Protein AF-A0A8S4S6H3-F1 (afdb_monomer_lite)

InterPro domains:
  IPR015421 Pyridoxal phosphate-dependent transferase, major domain [G3DSA:3.40.640.10] (53-205)
  IPR015424 Pyridoxal phosphate-dependent transferase [SSF53383] (59-199)
  IPR050859 Class-I pyridoxal-phosphate-dependent aminotransferase-like [PTHR42790] (57-200)

Sequence (238 aa):
MAKPLPRFNAKLFKKLIDARPLYAVLKCSYSTNFDKIFKFYSDEECKVNQKYRVLDEKDYARFFSKRALRREAAFTRQITALAYKVGKRMISLAEGMPNEAIFPFTRLELTSRTGEKMVFDEKELATALQYIPSQGLPSLLTELRSFQQELHRPPPLDRDVLVTNGSQHGIYQCIELLLNTGDPIITTEYSYSGFYSVVNVKYPRQYERIFKVVGRYFLNESYGRTPAYSLTSSAALA

Secondary structure (DSSP, 8-state):
-PPPPPP--HHHHHHHS-HHHHHHHHH------HHHHS--S-SS---GGGTSPPP-HHHHHTTS-TTGGG----HHHHHHHHHHHH-TTS---S--PPPGGG-S-S-EEEE-TTS-EEEE-HHHHHHHHS---TT--HHHHHHHHHHHHHHH---S--------SSHHHHHHHHHHHH--TT--EEEESS--HHHHHHHHHH-TTTGGGEEEE-SS----------------------

Radius of gyration: 27.88 Å; chains: 1; bounding box: 52×70×87 Å

Structure (mmCIF, N/CA/C/O backbone):
data_AF-A0A8S4S6H3-F1
#
_entry.id   AF-A0A8S4S6H3-F1
#
loop_
_atom_site.group_PDB
_atom_site.id
_atom_site.type_symbol
_atom_site.label_atom_id
_atom_site.label_alt_id
_atom_site.label_comp_id
_atom_site.label_asym_id
_atom_site.label_entity_id
_atom_site.label_seq_id
_atom_site.pdbx_PDB_ins_code
_atom_site.Cartn_x
_atom_site.Cartn_y
_atom_site.Cartn_z
_atom_site.occupancy
_atom_site.B_iso_or_equiv
_atom_site.auth_seq_id
_atom_site.auth_comp_id
_atom_site.auth_asym_id
_atom_site.auth_atom_id
_atom_site.pdbx_PDB_model_num
ATOM 1 N N . MET A 1 1 ? -12.031 46.445 59.408 1.00 43.72 1 MET A N 1
ATOM 2 C CA . MET A 1 1 ? -12.931 45.517 58.684 1.00 43.72 1 MET A CA 1
ATOM 3 C C . MET A 1 1 ? -12.120 44.320 58.204 1.00 43.72 1 MET A C 1
ATOM 5 O O . MET A 1 1 ? -11.293 44.482 57.317 1.00 43.72 1 MET A O 1
ATOM 9 N N . ALA A 1 2 ? -12.282 43.151 58.830 1.00 46.84 2 ALA A N 1
ATOM 10 C CA . ALA A 1 2 ? -11.570 41.932 58.440 1.00 46.84 2 ALA A CA 1
ATOM 11 C C . ALA A 1 2 ? -12.283 41.262 57.253 1.00 46.84 2 ALA A C 1
ATOM 13 O O . ALA A 1 2 ? -13.494 41.047 57.303 1.00 46.84 2 ALA A O 1
ATOM 14 N N . LYS A 1 3 ? -11.547 40.960 56.175 1.00 51.59 3 LYS A N 1
ATOM 15 C CA . LYS A 1 3 ? -12.074 40.204 55.026 1.00 51.59 3 LYS A CA 1
ATOM 16 C C . LYS A 1 3 ? -12.416 38.773 55.478 1.00 51.59 3 LYS A C 1
ATOM 18 O O . LYS A 1 3 ? -11.588 38.165 56.158 1.00 51.59 3 LYS A O 1
ATOM 23 N N . PRO A 1 4 ? -13.586 38.219 55.116 1.00 59.12 4 PRO A N 1
ATOM 24 C CA . PRO A 1 4 ? -13.934 36.851 55.481 1.00 59.12 4 PRO A CA 1
ATOM 25 C C . PRO A 1 4 ? -12.974 35.862 54.807 1.00 59.12 4 PRO A C 1
ATOM 27 O O . PRO A 1 4 ? -12.653 35.999 53.625 1.00 59.12 4 PRO A O 1
ATOM 30 N N . LEU A 1 5 ? -12.508 34.875 55.576 1.00 61.62 5 LEU A N 1
ATOM 31 C CA . LEU A 1 5 ? -11.634 33.804 55.095 1.00 61.62 5 LEU A CA 1
ATOM 32 C C . LEU A 1 5 ? -12.307 33.031 53.943 1.00 61.62 5 LEU A C 1
ATOM 34 O O . LEU A 1 5 ? -13.515 32.773 54.000 1.00 61.62 5 LEU A O 1
ATOM 38 N N . PRO A 1 6 ? -11.555 32.644 52.895 1.00 66.25 6 PRO A N 1
ATOM 39 C CA . PRO A 1 6 ? -12.116 31.936 51.753 1.00 66.25 6 PRO A CA 1
ATOM 40 C C . PRO A 1 6 ? -12.685 30.579 52.188 1.00 66.25 6 PRO A C 1
ATOM 42 O O . PRO A 1 6 ? -12.039 29.818 52.910 1.00 66.25 6 PRO A O 1
ATOM 45 N N . ARG A 1 7 ? -13.910 30.270 51.740 1.00 70.81 7 ARG A N 1
ATOM 46 C CA . ARG A 1 7 ? -14.576 28.985 52.004 1.00 70.81 7 ARG A CA 1
ATOM 47 C C . ARG A 1 7 ? -13.690 27.830 51.532 1.00 70.81 7 ARG A C 1
ATOM 49 O O . ARG A 1 7 ? -13.324 27.760 50.360 1.00 70.81 7 ARG A O 1
ATOM 56 N N . PHE A 1 8 ? -13.389 26.909 52.443 1.00 73.81 8 PHE A N 1
ATOM 57 C CA . PHE A 1 8 ? -12.598 25.716 52.161 1.00 73.81 8 PHE A CA 1
ATOM 58 C C . PHE A 1 8 ? -13.274 24.855 51.082 1.00 73.81 8 PHE A C 1
ATOM 60 O O . PHE A 1 8 ? -14.364 24.316 51.281 1.00 73.81 8 PHE A O 1
ATOM 67 N N . ASN A 1 9 ? -12.637 24.731 49.915 1.00 79.56 9 ASN A N 1
ATOM 68 C CA . ASN A 1 9 ? -13.159 23.942 48.803 1.00 79.56 9 ASN A CA 1
ATOM 69 C C . ASN A 1 9 ? -12.703 22.481 48.935 1.00 79.56 9 ASN A C 1
ATOM 71 O O . ASN A 1 9 ? -11.668 22.080 48.399 1.00 79.56 9 ASN A O 1
ATOM 75 N N . ALA A 1 10 ? -13.509 21.674 49.626 1.00 78.44 10 ALA A N 1
ATOM 76 C CA . ALA A 1 10 ? -13.221 20.261 49.877 1.00 78.44 10 ALA A CA 1
ATOM 77 C C . ALA A 1 10 ? -13.012 19.432 48.591 1.00 78.44 10 ALA A C 1
ATOM 79 O O . ALA A 1 10 ? -12.232 18.481 48.595 1.00 78.44 10 ALA A O 1
ATOM 80 N N . LYS A 1 11 ? -13.648 19.802 47.465 1.00 78.50 11 LYS A N 1
ATOM 81 C CA . LYS A 1 11 ? -13.422 19.139 46.165 1.00 78.50 11 LYS A CA 1
ATOM 82 C C . LYS A 1 11 ? -12.025 19.429 45.616 1.00 78.50 11 LYS A C 1
ATOM 84 O O . LYS A 1 11 ? -11.393 18.523 45.076 1.00 78.50 11 LYS A O 1
ATOM 89 N N . LEU A 1 12 ? -11.549 20.667 45.754 1.00 75.00 12 LEU A N 1
ATOM 90 C CA . LEU A 1 12 ? -10.205 21.053 45.326 1.00 75.00 12 LEU A CA 1
ATOM 91 C C . LEU A 1 12 ? -9.147 20.374 46.200 1.00 75.00 12 LEU A C 1
ATOM 93 O O . LEU A 1 12 ? -8.212 19.789 45.670 1.00 75.00 12 LEU A O 1
ATOM 97 N N . PHE A 1 13 ? -9.348 20.367 47.519 1.00 79.31 13 PHE A N 1
ATOM 98 C CA . PHE A 1 13 ? -8.449 19.706 48.468 1.00 79.31 13 PHE A CA 1
ATOM 99 C C . PHE A 1 13 ? -8.349 18.194 48.217 1.00 79.31 13 PHE A C 1
ATOM 101 O O . PHE A 1 13 ? -7.253 17.646 48.157 1.00 79.31 13 PHE A O 1
ATOM 108 N N . LYS A 1 14 ? -9.482 17.526 47.947 1.00 79.56 14 LYS A N 1
ATOM 109 C CA . LYS A 1 14 ? -9.515 16.100 47.585 1.00 79.56 14 LYS A CA 1
ATOM 110 C C . LYS A 1 14 ? -8.806 15.801 46.258 1.00 79.56 14 LYS A C 1
ATOM 112 O O . LYS A 1 14 ? -8.221 14.734 46.126 1.00 79.56 14 LYS A O 1
ATOM 117 N N . LYS A 1 15 ? -8.841 16.724 45.287 1.00 74.50 15 LYS A N 1
ATOM 118 C CA . LYS A 1 15 ? -8.057 16.613 44.043 1.00 74.50 15 LYS A CA 1
ATOM 119 C C . LYS A 1 15 ? -6.566 16.877 44.262 1.00 74.50 15 LYS A C 1
ATOM 121 O O . LYS A 1 15 ? -5.757 16.253 43.593 1.00 74.50 15 LYS A O 1
ATOM 126 N N . LEU A 1 16 ? -6.210 17.781 45.173 1.00 73.19 16 LEU A N 1
ATOM 127 C CA . LEU A 1 16 ? -4.816 18.108 45.490 1.00 73.19 16 LEU A CA 1
ATOM 128 C C . LEU A 1 16 ? -4.106 16.973 46.241 1.00 73.19 16 LEU A C 1
ATOM 130 O O . LEU A 1 16 ? -2.928 16.735 46.011 1.00 73.19 16 LEU A O 1
ATOM 134 N N . ILE A 1 17 ? -4.834 16.272 47.115 1.00 78.81 17 ILE A N 1
ATOM 135 C CA . ILE A 1 17 ? -4.335 15.113 47.878 1.00 78.81 17 ILE A CA 1
ATOM 136 C C . ILE A 1 17 ? -4.477 13.809 47.086 1.00 78.81 17 ILE A C 1
ATOM 138 O O . ILE A 1 17 ? -4.061 12.747 47.544 1.00 78.81 17 ILE A O 1
ATOM 142 N N . ASP A 1 18 ? -5.047 13.857 45.880 1.00 78.31 18 ASP A N 1
ATOM 143 C CA . ASP A 1 18 ? -5.070 12.689 45.016 1.00 78.31 18 ASP A CA 1
ATOM 144 C C . ASP A 1 18 ? -3.624 12.276 44.722 1.00 78.31 18 ASP A C 1
ATOM 146 O O . ASP A 1 18 ? -2.898 12.961 44.009 1.00 78.31 18 ASP A O 1
ATOM 150 N N . ALA A 1 19 ? -3.187 11.173 45.324 1.00 75.25 19 ALA A N 1
ATOM 151 C CA . ALA A 1 19 ? -1.821 10.687 45.209 1.00 75.25 19 ALA A CA 1
ATOM 152 C C . ALA A 1 19 ? -1.574 9.987 43.867 1.00 75.25 19 ALA A C 1
ATOM 154 O O . ALA A 1 19 ? -0.430 9.692 43.541 1.00 75.25 19 ALA A O 1
ATOM 155 N N . ARG A 1 20 ? -2.616 9.720 43.065 1.00 75.00 20 ARG A N 1
ATOM 156 C CA . ARG A 1 20 ? -2.499 9.005 41.783 1.00 75.00 20 ARG A CA 1
ATOM 157 C C . ARG A 1 20 ? -1.644 9.740 40.740 1.00 75.00 20 ARG A C 1
ATOM 159 O O . ARG A 1 20 ? -0.796 9.080 40.144 1.00 75.00 20 ARG A O 1
ATOM 166 N N . PRO A 1 21 ? -1.786 11.064 40.516 1.00 68.69 21 PRO A N 1
ATOM 167 C CA . PRO A 1 21 ? -0.920 11.817 39.612 1.00 68.69 21 PRO A CA 1
ATOM 168 C C . PRO A 1 21 ? 0.511 11.897 40.146 1.00 68.69 21 PRO A C 1
ATOM 170 O O . PRO A 1 21 ? 1.453 11.719 39.386 1.00 68.69 21 PRO A O 1
ATOM 173 N N . LEU A 1 22 ? 0.674 12.103 41.456 1.00 66.50 22 LEU A N 1
ATOM 174 C CA . LEU A 1 22 ? 1.979 12.151 42.120 1.00 66.50 22 LEU A CA 1
ATOM 175 C C . LEU A 1 22 ? 2.707 10.809 42.000 1.00 66.50 22 LEU A C 1
ATOM 177 O O . LEU A 1 22 ? 3.865 10.775 41.610 1.00 66.50 22 LEU A O 1
ATOM 181 N N . TYR A 1 23 ? 2.006 9.699 42.229 1.00 71.88 23 TYR A N 1
ATOM 182 C CA . TYR A 1 23 ? 2.508 8.344 42.020 1.00 71.88 23 TYR A CA 1
ATOM 183 C C . TYR A 1 23 ? 2.839 8.075 40.547 1.00 71.88 23 TYR A C 1
ATOM 185 O O . TYR A 1 23 ? 3.877 7.490 40.259 1.00 71.88 23 TYR A O 1
ATOM 193 N N . ALA A 1 24 ? 2.004 8.527 39.604 1.00 65.19 24 ALA A N 1
ATOM 194 C CA . ALA A 1 24 ? 2.277 8.386 38.175 1.00 65.19 24 ALA A CA 1
ATOM 195 C C . ALA A 1 24 ? 3.536 9.162 37.751 1.00 65.19 24 ALA A C 1
ATOM 197 O O . ALA A 1 24 ? 4.361 8.622 37.025 1.00 65.19 24 ALA A O 1
ATOM 198 N N . VAL A 1 25 ? 3.721 10.388 38.250 1.00 65.50 25 VAL A N 1
ATOM 199 C CA . VAL A 1 25 ? 4.906 11.212 37.968 1.00 65.50 25 VAL A CA 1
ATOM 200 C C . VAL A 1 25 ? 6.153 10.650 38.653 1.00 65.50 25 VAL A C 1
ATOM 202 O O . VAL A 1 25 ? 7.189 10.549 38.008 1.00 65.50 25 VAL A O 1
ATOM 205 N N . LEU A 1 26 ? 6.059 10.226 39.918 1.00 68.56 26 LEU A N 1
ATOM 206 C CA . LEU A 1 26 ? 7.177 9.638 40.669 1.00 68.56 26 LEU A CA 1
ATOM 207 C C . LEU A 1 26 ? 7.620 8.281 40.104 1.00 68.56 26 LEU A C 1
ATOM 209 O O . LEU A 1 26 ? 8.789 7.923 40.216 1.00 68.56 26 LEU A O 1
ATOM 213 N N . LYS A 1 27 ? 6.702 7.524 39.492 1.00 70.00 27 LYS A N 1
ATOM 214 C CA . LYS A 1 27 ? 7.007 6.253 38.822 1.00 70.00 27 LYS A CA 1
ATOM 215 C C . LYS A 1 27 ? 7.525 6.444 37.391 1.00 70.00 27 LYS A C 1
ATOM 217 O O . LYS A 1 27 ? 8.129 5.526 36.841 1.00 70.00 27 LYS A O 1
ATOM 222 N N . CYS A 1 28 ? 7.315 7.615 36.791 1.00 57.94 28 CYS A N 1
ATOM 223 C CA . CYS A 1 28 ? 7.934 7.980 35.523 1.00 57.94 28 CYS A CA 1
ATOM 224 C C . CYS A 1 28 ? 9.390 8.391 35.767 1.00 57.94 28 CYS A C 1
ATOM 226 O O . CYS A 1 28 ? 9.702 9.553 36.015 1.00 57.94 28 CYS A O 1
ATOM 228 N N . SER A 1 29 ? 10.303 7.428 35.683 1.00 59.03 29 SER A N 1
ATOM 229 C CA . SER A 1 29 ? 11.736 7.709 35.619 1.00 59.03 29 SER A CA 1
ATOM 230 C C . SER A 1 29 ? 12.062 8.314 34.251 1.00 59.03 29 SER A C 1
ATOM 232 O O . SER A 1 29 ? 12.282 7.592 33.281 1.00 59.03 29 SER A O 1
ATOM 234 N N . TYR A 1 30 ? 12.050 9.643 34.144 1.00 60.34 30 TYR A N 1
ATOM 235 C CA . TYR A 1 30 ? 12.515 10.318 32.933 1.00 60.34 30 TYR A CA 1
ATOM 236 C C . TYR A 1 30 ? 14.016 10.078 32.759 1.00 60.34 30 TYR A C 1
ATOM 238 O O . TYR A 1 30 ? 14.792 10.210 33.707 1.00 60.34 30 TYR A O 1
ATOM 246 N N . SER A 1 31 ? 14.433 9.711 31.547 1.00 61.41 31 SER A N 1
ATOM 247 C CA . SER A 1 31 ? 15.855 9.574 31.253 1.00 61.41 31 SER A CA 1
ATOM 248 C C . SER A 1 31 ? 16.508 10.955 31.234 1.00 61.41 31 SER A C 1
ATOM 250 O O . SER A 1 31 ? 16.044 11.848 30.535 1.00 61.41 31 SER A O 1
ATOM 252 N N . THR A 1 32 ? 17.592 11.133 31.988 1.00 70.56 32 THR A N 1
ATOM 253 C CA . THR A 1 32 ? 18.399 12.367 31.989 1.00 70.56 32 THR A CA 1
ATOM 254 C C . THR A 1 32 ? 19.353 12.454 30.796 1.00 70.56 32 THR A C 1
ATOM 256 O O . THR A 1 32 ? 19.978 13.488 30.580 1.00 70.56 32 THR A O 1
ATOM 259 N N . ASN A 1 33 ? 19.481 11.375 30.020 1.00 73.38 33 ASN A N 1
ATOM 260 C CA . ASN A 1 33 ? 20.332 11.327 28.841 1.00 73.38 33 ASN A CA 1
ATOM 261 C C . ASN A 1 33 ? 19.587 11.935 27.641 1.00 73.38 33 ASN A C 1
ATOM 263 O O . ASN A 1 33 ? 18.567 11.398 27.212 1.00 73.38 33 ASN A O 1
ATOM 267 N N . PHE A 1 34 ? 20.120 13.034 27.103 1.00 70.25 34 PHE A N 1
ATOM 268 C CA . PHE A 1 34 ? 19.556 13.776 25.973 1.00 70.25 34 PHE A CA 1
ATOM 269 C C . PHE A 1 34 ? 19.259 12.884 24.759 1.00 70.25 34 PHE A C 1
ATOM 271 O O . PHE A 1 34 ? 18.174 12.972 24.184 1.00 70.25 34 PHE A O 1
ATOM 278 N N . ASP A 1 35 ? 20.152 11.946 24.442 1.00 70.31 35 ASP A N 1
ATOM 279 C CA . ASP A 1 35 ? 19.980 11.034 23.308 1.00 70.31 35 ASP A CA 1
ATOM 280 C C . ASP A 1 35 ? 18.794 10.088 23.512 1.00 70.31 35 ASP A C 1
ATOM 282 O O . ASP A 1 35 ? 18.140 9.684 22.554 1.00 70.31 35 ASP A O 1
ATOM 286 N N . LYS A 1 36 ? 18.473 9.757 24.770 1.00 66.19 36 LYS A N 1
ATOM 287 C CA . LYS A 1 36 ? 17.313 8.928 25.123 1.00 66.19 36 LYS A CA 1
ATOM 288 C C . LYS A 1 36 ? 16.001 9.715 25.124 1.00 66.19 36 LYS A C 1
ATOM 290 O O . LYS A 1 36 ? 14.952 9.097 24.981 1.00 66.19 36 LYS A O 1
ATOM 295 N N . ILE A 1 37 ? 16.036 11.044 25.255 1.00 65.69 37 ILE A N 1
ATOM 296 C CA . ILE A 1 37 ? 14.832 11.896 25.235 1.00 65.69 37 ILE A CA 1
ATOM 297 C C . ILE A 1 37 ? 14.218 11.942 23.830 1.00 65.69 37 ILE A C 1
ATOM 299 O O . ILE A 1 37 ? 13.000 11.866 23.692 1.00 65.69 37 ILE A O 1
ATOM 303 N N . PHE A 1 38 ? 15.050 12.011 22.788 1.00 65.06 38 PHE A N 1
ATOM 304 C CA . PHE A 1 38 ? 14.598 11.987 21.387 1.00 65.06 38 PHE A CA 1
ATOM 305 C C . PHE A 1 38 ? 14.478 10.575 20.812 1.00 65.06 38 PHE A C 1
ATOM 307 O O . PHE A 1 38 ? 14.146 10.389 19.640 1.00 65.06 38 PHE A O 1
ATOM 314 N N . LYS A 1 39 ? 14.733 9.561 21.638 1.00 64.69 39 LYS A N 1
ATOM 315 C CA . LYS A 1 39 ? 14.634 8.168 21.245 1.00 64.69 39 LYS A CA 1
ATOM 316 C C . LYS A 1 39 ? 13.191 7.692 21.391 1.00 64.69 39 LYS A C 1
ATOM 318 O O . LYS A 1 39 ? 12.755 7.291 22.465 1.00 64.69 39 LYS A O 1
ATOM 323 N N . PHE A 1 40 ? 12.451 7.701 20.287 1.00 65.62 40 PHE A N 1
ATOM 324 C CA . PHE A 1 40 ? 11.057 7.236 20.242 1.00 65.62 40 PHE A CA 1
ATOM 325 C C . PHE A 1 40 ? 10.905 5.702 20.215 1.00 65.62 40 PHE A C 1
ATOM 327 O O . PHE A 1 40 ? 9.793 5.195 20.090 1.00 65.62 40 PHE A O 1
ATOM 334 N N . TYR A 1 41 ? 12.007 4.957 20.328 1.00 66.25 41 TYR A N 1
ATOM 335 C CA . TYR A 1 41 ? 12.045 3.497 20.266 1.00 66.25 41 TYR A CA 1
ATOM 336 C C . TYR A 1 41 ? 12.877 2.915 21.414 1.00 66.25 41 TYR A C 1
ATOM 338 O O . TYR A 1 41 ? 13.901 3.468 21.815 1.00 66.25 41 TYR A O 1
ATOM 346 N N . SER A 1 42 ? 12.445 1.770 21.939 1.00 67.12 42 SER A N 1
ATOM 347 C CA . SER A 1 42 ? 13.207 1.035 22.952 1.00 67.12 42 SER A CA 1
ATOM 348 C C . SER A 1 42 ? 14.332 0.230 22.294 1.00 67.12 42 SER A C 1
ATOM 350 O O . SER A 1 42 ? 14.126 -0.340 21.225 1.00 67.12 42 SER A O 1
ATOM 352 N N . ASP A 1 43 ? 15.510 0.171 22.925 1.00 70.06 43 ASP A N 1
ATOM 353 C CA . ASP A 1 43 ? 16.546 -0.822 22.571 1.00 70.06 43 ASP A CA 1
ATOM 354 C C . ASP A 1 43 ? 16.252 -2.196 23.177 1.00 70.06 43 ASP A C 1
ATOM 356 O O . ASP A 1 43 ? 16.853 -3.192 22.785 1.00 70.06 43 ASP A O 1
ATOM 360 N N . GLU A 1 44 ? 15.351 -2.254 24.158 1.00 68.56 44 GLU A N 1
ATOM 361 C CA . GLU A 1 44 ? 14.932 -3.520 24.735 1.00 68.56 44 GLU A CA 1
ATOM 362 C C . GLU A 1 44 ? 14.039 -4.258 23.742 1.00 68.56 44 GLU A C 1
ATOM 364 O O . GLU A 1 44 ? 13.073 -3.693 23.216 1.00 68.56 44 GLU A O 1
ATOM 369 N N . GLU A 1 45 ? 14.334 -5.539 23.524 1.00 62.72 45 GLU A N 1
ATOM 370 C CA . GLU A 1 45 ? 13.459 -6.410 22.752 1.00 62.72 45 GLU A CA 1
ATOM 371 C C . GLU A 1 45 ? 12.044 -6.365 23.329 1.00 62.72 45 GLU A C 1
ATOM 373 O O . GLU A 1 45 ? 11.809 -6.623 24.516 1.00 62.72 45 GLU A O 1
ATOM 378 N N . CYS A 1 46 ? 11.077 -6.031 22.475 1.00 61.38 46 CYS A N 1
ATOM 379 C CA . CYS A 1 46 ? 9.686 -5.999 22.880 1.00 61.38 46 CYS A CA 1
ATOM 380 C C . CYS A 1 46 ? 9.225 -7.433 23.174 1.00 61.38 46 CYS A C 1
ATOM 382 O O . CYS A 1 46 ? 8.921 -8.206 22.265 1.00 61.38 46 CYS A O 1
ATOM 384 N N . LYS A 1 47 ? 9.155 -7.798 24.458 1.00 64.50 47 LYS A N 1
ATOM 385 C CA . LYS A 1 47 ? 8.636 -9.089 24.938 1.00 64.50 47 LYS A CA 1
ATOM 386 C C . LYS A 1 47 ? 7.104 -9.119 24.866 1.00 64.50 47 LYS A C 1
ATOM 388 O O . LYS A 1 47 ? 6.426 -9.273 25.882 1.00 64.50 47 LYS A O 1
ATOM 393 N N . VAL A 1 48 ? 6.548 -8.951 23.663 1.00 59.91 48 VAL A N 1
ATOM 394 C CA . VAL A 1 48 ? 5.095 -8.858 23.410 1.00 59.91 48 VAL A CA 1
ATOM 395 C C . VAL A 1 48 ? 4.350 -10.072 23.984 1.00 59.91 48 VAL A C 1
ATOM 397 O O . VAL A 1 48 ? 3.289 -9.927 24.589 1.00 59.91 48 VAL A O 1
ATOM 400 N N . ASN A 1 49 ? 4.966 -11.253 23.896 1.00 58.97 49 ASN A N 1
ATOM 401 C CA . ASN A 1 49 ? 4.339 -12.540 24.207 1.00 58.97 49 ASN A CA 1
ATOM 402 C C . ASN A 1 49 ? 4.214 -12.856 25.707 1.00 58.97 49 ASN A C 1
ATOM 404 O O . ASN A 1 49 ? 3.650 -13.887 26.058 1.00 58.97 49 ASN A O 1
ATOM 408 N N . GLN A 1 50 ? 4.752 -12.023 26.605 1.00 65.38 50 GLN A N 1
ATOM 409 C CA . GLN A 1 50 ? 4.804 -12.359 28.036 1.00 65.38 50 GLN A CA 1
ATOM 410 C C . GLN A 1 50 ? 3.606 -11.850 28.842 1.00 65.38 50 GLN A C 1
ATOM 412 O O . GLN A 1 50 ? 3.328 -12.385 29.913 1.00 65.38 50 GLN A O 1
ATOM 417 N N . LYS A 1 51 ? 2.894 -10.824 28.353 1.00 70.00 51 LYS A N 1
ATOM 418 C CA . LYS A 1 51 ? 1.792 -10.191 29.100 1.00 70.00 51 LYS A CA 1
ATOM 419 C C . LYS A 1 51 ? 0.433 -10.297 28.414 1.00 70.00 51 LYS A C 1
ATOM 421 O O . LYS A 1 51 ? -0.579 -10.383 29.105 1.00 70.00 51 LYS A O 1
ATOM 426 N N . TYR A 1 52 ? 0.394 -10.284 27.084 1.00 74.62 52 TYR A N 1
ATOM 427 C CA . TYR A 1 52 ? -0.852 -10.281 26.321 1.00 74.62 52 TYR A CA 1
ATOM 428 C C . TYR A 1 52 ? -0.752 -11.225 25.123 1.00 74.62 52 TYR A C 1
ATOM 430 O O . TYR A 1 52 ? 0.315 -11.377 24.532 1.00 74.62 52 TYR A O 1
ATOM 438 N N . ARG A 1 53 ? -1.875 -11.856 24.761 1.00 84.12 53 ARG A N 1
ATOM 439 C CA . ARG A 1 53 ? -1.982 -12.654 23.533 1.00 84.12 53 ARG A CA 1
ATOM 440 C C . ARG A 1 53 ? -1.792 -11.739 22.320 1.00 84.12 53 ARG A C 1
ATOM 442 O O . ARG A 1 53 ? -2.404 -10.674 22.254 1.00 84.12 53 ARG A O 1
ATOM 449 N N . VAL A 1 54 ? -0.988 -12.186 21.357 1.00 83.00 54 VAL A N 1
ATOM 450 C CA . VAL A 1 54 ? -0.892 -11.558 20.034 1.00 83.00 54 VAL A CA 1
ATOM 451 C C . VAL A 1 54 ? -2.218 -11.748 19.301 1.00 83.00 54 VAL A C 1
ATOM 453 O O . VAL A 1 54 ? -2.702 -12.875 19.189 1.00 83.00 54 VAL A O 1
ATOM 456 N N . LEU A 1 55 ? -2.811 -10.638 18.860 1.00 85.94 55 LEU A N 1
ATOM 457 C CA . LEU A 1 55 ? -4.062 -10.645 18.107 1.00 85.94 55 LEU A CA 1
ATOM 458 C C . LEU A 1 55 ? -3.833 -11.234 16.715 1.00 85.94 55 LEU A C 1
ATOM 460 O O . LEU A 1 55 ? -2.808 -10.963 16.091 1.00 85.94 55 LEU A O 1
ATOM 464 N N . ASP A 1 56 ? -4.798 -12.013 16.240 1.00 86.12 56 ASP A N 1
ATOM 465 C CA . ASP A 1 56 ? -4.790 -12.586 14.895 1.00 86.12 56 ASP A CA 1
ATOM 466 C C . ASP A 1 56 ? -5.827 -11.914 13.980 1.00 86.12 56 ASP A C 1
ATOM 468 O O . ASP A 1 56 ? -6.595 -11.042 14.393 1.00 86.12 56 ASP A O 1
ATOM 472 N N . GLU A 1 57 ? -5.860 -12.312 12.707 1.00 84.50 57 GLU A N 1
ATOM 473 C CA . GLU A 1 57 ? -6.784 -11.759 11.709 1.00 84.50 57 GLU A CA 1
ATOM 474 C C . GLU A 1 57 ? -8.261 -11.846 12.143 1.00 84.50 57 GLU A C 1
ATOM 476 O O . GLU A 1 57 ? -9.047 -10.933 11.874 1.00 84.50 57 GLU A O 1
ATOM 481 N N . LYS A 1 58 ? -8.650 -12.899 12.876 1.00 87.69 58 LYS A N 1
ATOM 482 C CA . LYS A 1 58 ? -10.037 -13.098 13.323 1.00 87.69 58 LYS A CA 1
ATOM 483 C C . LYS A 1 58 ? -10.428 -12.071 14.380 1.00 87.69 58 LYS A C 1
ATOM 485 O O . LYS A 1 58 ? -11.574 -11.618 14.391 1.00 87.69 58 LYS A O 1
ATOM 490 N N . ASP A 1 59 ? -9.481 -11.665 15.225 1.00 90.75 59 ASP A N 1
ATOM 491 C CA . ASP A 1 59 ? -9.692 -10.614 16.222 1.00 90.75 59 ASP A CA 1
ATOM 492 C C . ASP A 1 59 ? -9.943 -9.241 15.561 1.00 90.75 59 ASP A C 1
ATOM 494 O O . ASP A 1 59 ? -10.692 -8.412 16.099 1.00 90.75 59 ASP A O 1
ATOM 498 N N . TYR A 1 60 ? -9.367 -9.009 14.372 1.00 89.94 60 TYR A N 1
ATOM 499 C CA . TYR A 1 60 ? -9.542 -7.774 13.601 1.00 89.94 60 TYR A CA 1
ATOM 500 C C . TYR A 1 60 ? -10.732 -7.792 12.635 1.00 89.94 60 TYR A C 1
ATOM 502 O O . TYR A 1 60 ? -11.263 -6.725 12.325 1.00 89.94 60 TYR A O 1
ATOM 510 N N . ALA A 1 61 ? -11.204 -8.967 12.206 1.00 91.31 61 ALA A N 1
ATOM 511 C CA . ALA A 1 61 ? -12.266 -9.113 11.204 1.00 91.31 61 ALA A CA 1
ATOM 512 C C . ALA A 1 61 ? -13.550 -8.326 11.533 1.00 91.31 61 ALA A C 1
ATOM 514 O O . ALA A 1 61 ? -14.225 -7.818 10.638 1.00 91.31 61 ALA A O 1
ATOM 515 N N . ARG A 1 62 ? -13.865 -8.157 12.825 1.00 91.62 62 ARG A N 1
ATOM 516 C CA . ARG A 1 62 ? -15.020 -7.368 13.295 1.00 91.62 62 ARG A CA 1
ATOM 517 C C . ARG A 1 62 ? -14.945 -5.870 12.973 1.00 91.62 62 ARG A C 1
ATOM 519 O O . ARG A 1 62 ? -15.970 -5.200 13.043 1.00 91.62 62 ARG A O 1
ATOM 526 N N . PHE A 1 63 ? -13.755 -5.341 12.686 1.00 93.25 63 PHE A N 1
ATOM 527 C CA . PHE A 1 63 ? -13.542 -3.928 12.358 1.00 93.25 63 PHE A CA 1
ATOM 528 C C . PHE A 1 63 ? -13.652 -3.642 10.861 1.00 93.25 63 PHE A C 1
ATOM 530 O O . PHE A 1 63 ? -13.635 -2.480 10.464 1.00 93.25 63 PHE A O 1
ATOM 537 N N . PHE A 1 64 ? -13.752 -4.671 10.019 1.00 95.25 64 PHE A N 1
ATOM 538 C CA . PHE A 1 64 ? -13.913 -4.459 8.591 1.00 95.25 64 PHE A CA 1
ATOM 539 C C . PHE A 1 64 ? -15.329 -4.006 8.242 1.00 95.25 64 PHE A C 1
ATOM 541 O O . PHE A 1 64 ? -16.333 -4.467 8.791 1.00 95.25 64 PHE A O 1
ATOM 548 N N . SER A 1 65 ? -15.414 -3.104 7.268 1.00 95.06 65 SER A N 1
ATOM 549 C CA . SER A 1 65 ? -16.682 -2.648 6.726 1.00 95.06 65 SER A CA 1
ATOM 550 C C . SER A 1 65 ? -17.403 -3.798 6.017 1.00 95.06 65 SER A C 1
ATOM 552 O O . SER A 1 65 ? -16.792 -4.672 5.395 1.00 95.06 65 SER A O 1
ATOM 554 N N . LYS A 1 66 ? -18.739 -3.763 6.021 1.00 94.31 66 LYS A N 1
ATOM 555 C CA . LYS A 1 66 ? -19.597 -4.734 5.320 1.00 94.31 66 LYS A CA 1
ATOM 556 C C . LYS A 1 66 ? -19.257 -4.842 3.840 1.00 94.31 66 LYS A C 1
ATOM 558 O O . LYS A 1 66 ? -19.503 -5.872 3.226 1.00 94.31 66 LYS A O 1
ATOM 563 N N . ARG A 1 67 ? -18.748 -3.762 3.247 1.00 91.62 67 ARG A N 1
ATOM 564 C CA . ARG A 1 67 ? -18.328 -3.742 1.848 1.00 91.62 67 ARG A CA 1
ATOM 565 C C . ARG A 1 67 ? -16.931 -4.319 1.665 1.00 91.62 67 ARG A C 1
ATOM 567 O O . ARG A 1 67 ? -16.710 -4.995 0.668 1.00 91.62 67 ARG A O 1
ATOM 574 N N . ALA A 1 68 ? -16.010 -4.076 2.594 1.00 94.25 68 ALA A N 1
ATOM 575 C CA . ALA A 1 68 ? -14.689 -4.685 2.541 1.00 94.25 68 ALA A CA 1
ATOM 576 C C . ALA A 1 68 ? -14.760 -6.209 2.647 1.00 94.25 68 ALA A C 1
ATOM 578 O O . ALA A 1 68 ? -14.117 -6.886 1.855 1.00 94.25 68 ALA A O 1
ATOM 579 N N . LEU A 1 69 ? -15.633 -6.725 3.515 1.00 94.25 69 LEU A N 1
ATOM 580 C CA . LEU A 1 69 ? -15.881 -8.161 3.671 1.00 94.25 69 LEU A CA 1
ATOM 581 C C . LEU A 1 69 ? -16.464 -8.846 2.421 1.00 94.25 69 LEU A C 1
ATOM 583 O O . LEU A 1 69 ? -16.456 -10.066 2.345 1.00 94.25 69 LEU A O 1
ATOM 587 N N . ARG A 1 70 ? -16.977 -8.086 1.444 1.00 94.31 70 ARG A N 1
ATOM 588 C CA . ARG A 1 70 ? -17.481 -8.627 0.166 1.00 94.31 70 ARG A CA 1
ATOM 589 C C . ARG A 1 70 ? -16.415 -8.687 -0.926 1.00 94.31 70 ARG A C 1
ATOM 591 O O . ARG A 1 70 ? -16.729 -9.071 -2.047 1.00 94.31 70 ARG A O 1
ATOM 598 N N . ARG A 1 71 ? -15.196 -8.208 -0.662 1.00 92.69 71 ARG A N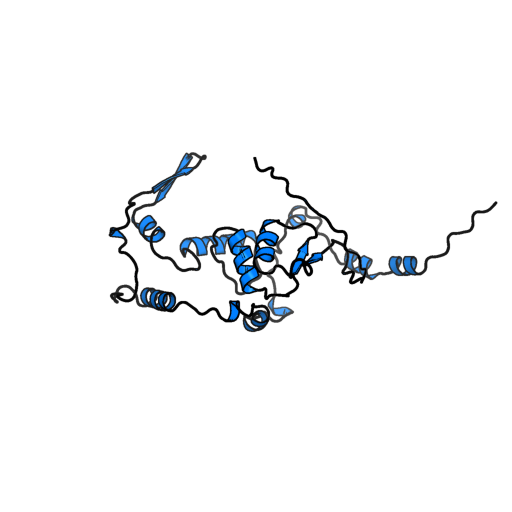 1
ATOM 599 C CA . ARG A 1 71 ? -14.121 -8.233 -1.656 1.00 92.69 71 ARG A CA 1
ATOM 600 C C . ARG A 1 71 ? -13.556 -9.643 -1.749 1.00 92.69 71 ARG A C 1
ATOM 602 O O . ARG A 1 71 ? -13.246 -10.253 -0.734 1.00 92.69 71 ARG A O 1
ATOM 609 N N . GLU A 1 72 ? -13.367 -10.108 -2.974 1.00 92.31 72 GLU A N 1
ATOM 610 C CA . GLU A 1 72 ? -12.755 -11.398 -3.276 1.00 92.31 72 GLU A CA 1
ATOM 611 C C . GLU A 1 72 ? -11.474 -11.195 -4.086 1.00 92.31 72 GLU A C 1
ATOM 613 O O . GLU A 1 72 ? -11.308 -10.195 -4.795 1.00 92.31 72 GLU A O 1
ATOM 618 N N . ALA A 1 73 ? -10.546 -12.144 -3.974 1.00 90.00 73 ALA A N 1
ATOM 619 C CA . ALA A 1 73 ? -9.314 -12.109 -4.745 1.00 90.00 73 ALA A CA 1
ATOM 620 C C . ALA A 1 73 ? -9.616 -12.310 -6.236 1.00 90.00 73 ALA A C 1
ATOM 622 O O . ALA A 1 73 ? -10.246 -13.292 -6.628 1.00 90.00 73 ALA A O 1
ATOM 623 N N . ALA A 1 74 ? -9.113 -11.413 -7.084 1.00 89.00 74 ALA A N 1
ATOM 624 C CA . ALA A 1 74 ? -9.324 -11.501 -8.524 1.00 89.00 74 ALA A CA 1
ATOM 625 C C . ALA A 1 74 ? -8.767 -12.818 -9.092 1.00 89.00 74 ALA A C 1
ATOM 627 O O . ALA A 1 74 ? -7.576 -13.103 -8.959 1.00 89.00 74 ALA A O 1
ATOM 628 N N . PHE A 1 75 ? -9.616 -13.599 -9.763 1.00 87.94 75 PHE A N 1
ATOM 629 C CA . PHE A 1 75 ? -9.259 -14.913 -10.308 1.00 87.94 75 PHE A CA 1
ATOM 630 C C . PHE A 1 75 ? -8.052 -14.862 -11.256 1.00 87.94 75 PHE A C 1
ATOM 632 O O . PHE A 1 75 ? -7.130 -15.665 -11.138 1.00 87.94 75 PHE A O 1
ATOM 639 N N . THR A 1 76 ? -7.995 -13.852 -12.128 1.00 85.75 76 THR A N 1
ATOM 640 C CA . THR A 1 76 ? -6.859 -13.633 -13.038 1.00 85.75 76 THR A CA 1
ATOM 641 C C . THR A 1 76 ? -5.545 -13.437 -12.285 1.00 85.75 76 THR A C 1
ATOM 643 O O . THR A 1 76 ? -4.524 -13.981 -12.686 1.00 85.75 76 THR A O 1
ATOM 646 N N . ARG A 1 77 ? -5.562 -12.743 -11.139 1.00 86.19 77 ARG A N 1
ATOM 647 C CA . ARG A 1 77 ? -4.372 -12.570 -10.291 1.00 86.19 77 ARG A CA 1
ATOM 648 C C . ARG A 1 77 ? -3.946 -13.870 -9.620 1.00 86.19 77 ARG A C 1
ATOM 650 O O . ARG A 1 77 ? -2.750 -14.092 -9.457 1.00 86.19 77 ARG A O 1
ATOM 657 N N . GLN A 1 78 ? -4.898 -14.727 -9.256 1.00 87.25 78 GLN A N 1
ATOM 658 C CA . GLN A 1 78 ? -4.599 -16.043 -8.692 1.00 87.25 78 GLN A CA 1
ATOM 659 C C . GLN A 1 78 ? -3.954 -16.961 -9.738 1.00 87.25 78 GLN A C 1
ATOM 661 O O . GLN A 1 78 ? -2.935 -17.585 -9.444 1.00 87.25 78 GLN A O 1
ATOM 666 N N . ILE A 1 79 ? -4.489 -16.986 -10.966 1.00 85.56 79 ILE A N 1
ATOM 667 C CA . ILE A 1 79 ? -3.883 -17.724 -12.085 1.00 85.56 79 ILE A CA 1
ATOM 668 C C . ILE A 1 79 ? -2.474 -17.207 -12.355 1.00 85.56 79 ILE A C 1
ATOM 670 O O . ILE A 1 79 ? -1.545 -18.005 -12.441 1.00 85.56 79 ILE A O 1
ATOM 674 N N . THR A 1 80 ? -2.300 -15.887 -12.417 1.00 83.19 80 THR A N 1
ATOM 675 C CA . THR A 1 80 ? -0.985 -15.294 -12.647 1.00 83.19 80 THR A CA 1
ATOM 676 C C . THR A 1 80 ? 0.021 -15.682 -11.571 1.00 83.19 80 THR A C 1
ATOM 678 O O . THR A 1 80 ? 1.127 -16.127 -11.869 1.00 83.19 80 THR A O 1
ATOM 681 N N . ALA A 1 81 ? -0.369 -15.612 -10.298 1.00 83.31 81 ALA A N 1
ATOM 682 C CA . ALA A 1 81 ? 0.497 -16.035 -9.203 1.00 83.31 81 ALA A CA 1
ATOM 683 C C . ALA A 1 81 ? 0.898 -17.520 -9.304 1.00 83.31 81 ALA A C 1
ATOM 685 O O . ALA A 1 81 ? 2.019 -17.878 -8.940 1.00 83.31 81 ALA A O 1
ATOM 686 N N . LEU A 1 82 ? 0.009 -18.387 -9.798 1.00 83.00 82 LEU A N 1
ATOM 687 C CA . LEU A 1 82 ? 0.323 -19.793 -10.058 1.00 83.00 82 LEU A CA 1
ATOM 688 C C . LEU A 1 82 ? 1.267 -19.955 -11.255 1.00 83.00 82 LEU A C 1
ATOM 690 O O . LEU A 1 82 ? 2.237 -20.702 -11.146 1.00 83.00 82 LEU A O 1
ATOM 694 N N . ALA A 1 83 ? 1.039 -19.231 -12.353 1.00 80.44 83 ALA A N 1
ATOM 695 C CA . ALA A 1 83 ? 1.892 -19.270 -13.540 1.00 80.44 83 ALA A CA 1
ATOM 696 C C . ALA A 1 83 ? 3.349 -18.915 -13.201 1.00 80.44 83 ALA A C 1
ATOM 698 O O . ALA A 1 83 ? 4.265 -19.667 -13.542 1.00 80.44 83 ALA A O 1
ATOM 699 N N . TYR A 1 84 ? 3.561 -17.855 -12.412 1.00 78.00 84 TYR A N 1
ATOM 700 C CA . TYR A 1 84 ? 4.894 -17.488 -11.922 1.00 78.00 84 TYR A CA 1
ATOM 701 C C . TYR A 1 84 ? 5.542 -18.561 -11.034 1.00 78.00 84 TYR A C 1
ATOM 703 O O . TYR A 1 84 ? 6.762 -18.717 -11.065 1.00 78.00 84 TYR A O 1
ATOM 711 N N . LYS A 1 85 ? 4.757 -19.319 -10.255 1.00 80.81 85 LYS A N 1
ATOM 712 C CA . LYS A 1 85 ? 5.275 -20.390 -9.382 1.00 80.81 85 LYS A CA 1
ATOM 713 C C . LYS A 1 85 ? 5.666 -21.656 -10.143 1.00 80.81 85 LYS A C 1
ATOM 715 O O . LYS A 1 85 ? 6.642 -22.300 -9.774 1.00 80.81 85 LYS A O 1
ATOM 720 N N . VAL A 1 86 ? 4.911 -22.027 -11.178 1.00 80.94 86 VAL A N 1
ATOM 721 C CA . VAL A 1 86 ? 5.153 -23.248 -11.975 1.00 80.94 86 VAL A CA 1
ATOM 722 C C . VAL A 1 86 ? 6.398 -23.102 -12.867 1.00 80.94 86 VAL A C 1
ATOM 724 O O . VAL A 1 86 ? 7.049 -24.090 -13.212 1.00 80.94 86 VAL A O 1
ATOM 727 N N . GLY A 1 87 ? 6.798 -21.862 -13.162 1.00 71.00 87 GLY A N 1
ATOM 728 C CA . GLY A 1 87 ? 8.054 -21.539 -13.830 1.00 71.00 87 GLY A CA 1
ATOM 729 C C . GLY A 1 87 ? 8.013 -21.712 -15.351 1.00 71.00 87 GLY A C 1
ATOM 730 O O . GLY A 1 87 ? 7.011 -22.099 -15.948 1.00 71.00 87 GLY A O 1
ATOM 731 N N . LYS A 1 88 ? 9.151 -21.437 -15.999 1.00 70.19 88 LYS A N 1
ATOM 732 C CA . LYS A 1 88 ? 9.280 -21.264 -17.464 1.00 70.19 88 LYS A CA 1
ATOM 733 C C . LYS A 1 88 ? 9.015 -22.513 -18.322 1.00 70.19 88 LYS A C 1
ATOM 735 O O . LYS A 1 88 ? 9.130 -22.441 -19.539 1.00 70.19 88 LYS A O 1
ATOM 740 N N . ARG A 1 89 ? 8.710 -23.668 -17.720 1.00 77.75 89 ARG A N 1
ATOM 741 C CA . ARG A 1 89 ? 8.392 -24.907 -18.458 1.00 77.75 89 ARG A CA 1
ATOM 742 C C . ARG A 1 89 ? 6.959 -24.927 -18.989 1.00 77.75 89 ARG A C 1
ATOM 744 O O . ARG A 1 89 ? 6.649 -25.744 -19.848 1.00 77.75 89 ARG A O 1
ATOM 751 N N . MET A 1 90 ? 6.100 -24.052 -18.473 1.00 78.69 90 MET A N 1
ATOM 752 C CA . MET A 1 90 ? 4.710 -23.928 -18.884 1.00 78.69 90 MET A CA 1
ATOM 753 C C . MET A 1 90 ? 4.547 -22.716 -19.802 1.00 78.69 90 MET A C 1
ATOM 755 O O . MET A 1 90 ? 4.983 -21.617 -19.466 1.00 78.69 90 MET A O 1
ATOM 759 N N . ILE A 1 91 ? 3.897 -22.912 -20.949 1.00 81.44 91 ILE A N 1
ATOM 760 C CA . ILE A 1 91 ? 3.464 -21.807 -21.807 1.00 81.44 91 ILE A CA 1
ATOM 761 C C . ILE A 1 91 ? 2.143 -21.287 -21.239 1.00 81.44 91 ILE A C 1
ATOM 763 O O . ILE A 1 91 ? 1.144 -22.005 -21.214 1.00 81.44 91 ILE A O 1
ATOM 767 N N . SER A 1 92 ? 2.149 -20.048 -20.752 1.00 76.12 92 SER A N 1
ATOM 768 C CA . SER A 1 92 ? 0.953 -19.390 -20.230 1.00 76.12 92 SER A CA 1
ATOM 769 C C . SER A 1 92 ? 0.125 -18.829 -21.388 1.00 76.12 92 SER A C 1
ATOM 771 O O . SER A 1 92 ? 0.541 -17.884 -22.049 1.00 76.12 92 SER A O 1
ATOM 773 N N . LEU A 1 93 ? -1.043 -19.426 -21.650 1.00 83.62 93 LEU A N 1
ATOM 774 C CA . LEU A 1 93 ? -2.059 -18.892 -22.578 1.00 83.62 93 LEU A CA 1
ATOM 775 C C . LEU A 1 93 ? -3.218 -18.202 -21.840 1.00 83.62 93 LEU A C 1
ATOM 777 O O . LEU A 1 93 ? -4.159 -17.720 -22.463 1.00 83.62 93 LEU A O 1
ATOM 781 N N . ALA A 1 94 ? -3.178 -18.207 -20.506 1.00 72.75 94 ALA A N 1
ATOM 782 C CA . ALA A 1 94 ? -4.235 -17.671 -19.655 1.00 72.75 94 ALA A CA 1
ATOM 783 C C . ALA A 1 94 ? -4.027 -16.187 -19.320 1.00 72.75 94 ALA A C 1
ATOM 785 O O . ALA A 1 94 ? -4.963 -15.506 -18.902 1.00 72.75 94 ALA A O 1
ATOM 786 N N . GLU A 1 95 ? -2.799 -15.691 -19.465 1.00 72.56 95 GLU A N 1
ATOM 787 C CA . GLU A 1 95 ? -2.421 -14.350 -19.044 1.00 72.56 95 GLU A CA 1
ATOM 788 C C . GLU A 1 95 ? -2.471 -13.369 -20.212 1.00 72.56 95 GLU A C 1
ATOM 790 O O . GLU A 1 95 ? -1.876 -13.589 -21.261 1.00 72.56 95 GLU A O 1
ATOM 795 N N . GLY A 1 96 ? -3.139 -12.235 -20.007 1.00 83.94 96 GLY A N 1
ATOM 796 C CA . GLY A 1 96 ? -3.112 -11.101 -20.933 1.00 83.94 96 GLY A CA 1
ATOM 797 C C . GLY A 1 96 ? -1.856 -10.240 -20.774 1.00 83.94 96 GLY A C 1
ATOM 798 O O . GLY A 1 96 ? -1.979 -9.020 -20.709 1.00 83.94 96 GLY A O 1
ATOM 799 N 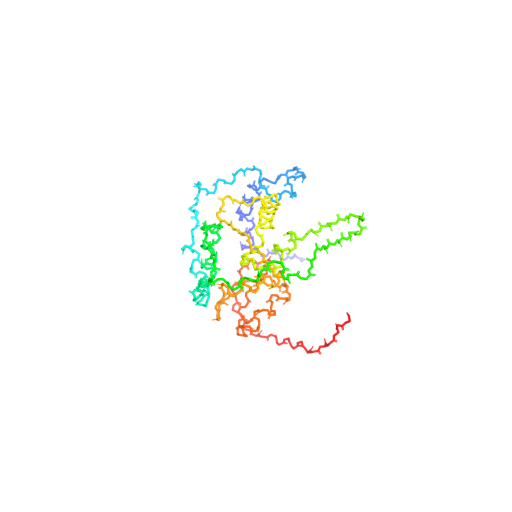N . MET A 1 97 ? -0.677 -10.856 -20.625 1.00 86.00 97 MET A N 1
ATOM 800 C CA . MET A 1 97 ? 0.594 -10.145 -20.454 1.00 86.00 97 MET A CA 1
ATOM 801 C C . MET A 1 97 ? 1.237 -9.855 -21.815 1.00 86.00 97 MET A C 1
ATOM 803 O O . MET A 1 97 ? 1.557 -10.794 -22.546 1.00 86.00 97 MET A O 1
ATOM 807 N N . PRO A 1 98 ? 1.442 -8.578 -22.178 1.00 90.62 98 PRO A N 1
ATOM 808 C CA . PRO A 1 98 ? 2.139 -8.231 -23.407 1.00 90.62 98 PRO A CA 1
ATOM 809 C C . PRO A 1 98 ? 3.590 -8.725 -23.388 1.00 90.62 98 PRO A C 1
ATOM 811 O O . PRO A 1 98 ? 4.217 -8.777 -22.330 1.00 90.62 98 PRO A O 1
ATOM 814 N N . ASN A 1 99 ? 4.132 -9.049 -24.563 1.00 91.00 99 ASN A N 1
ATOM 815 C CA . ASN A 1 99 ? 5.544 -9.400 -24.706 1.00 91.00 99 ASN A CA 1
ATOM 816 C C . ASN A 1 99 ? 6.426 -8.171 -24.424 1.00 91.00 99 ASN A C 1
ATOM 818 O O . ASN A 1 99 ? 6.195 -7.102 -24.976 1.00 91.00 99 ASN A O 1
ATOM 822 N N . GLU A 1 100 ? 7.464 -8.333 -23.611 1.00 92.06 100 GLU A N 1
ATOM 823 C CA . GLU A 1 100 ? 8.394 -7.257 -23.252 1.00 92.06 100 GLU A CA 1
ATOM 824 C C . GLU A 1 100 ? 9.071 -6.612 -24.476 1.00 92.06 100 GLU A C 1
ATOM 826 O O . GLU A 1 100 ? 9.301 -5.406 -24.486 1.00 92.06 100 GLU A O 1
ATOM 831 N N . ALA A 1 101 ? 9.292 -7.377 -25.552 1.00 92.62 101 ALA A N 1
ATOM 832 C CA . ALA A 1 101 ? 9.926 -6.896 -26.783 1.00 92.62 101 ALA A CA 1
ATOM 833 C C . ALA A 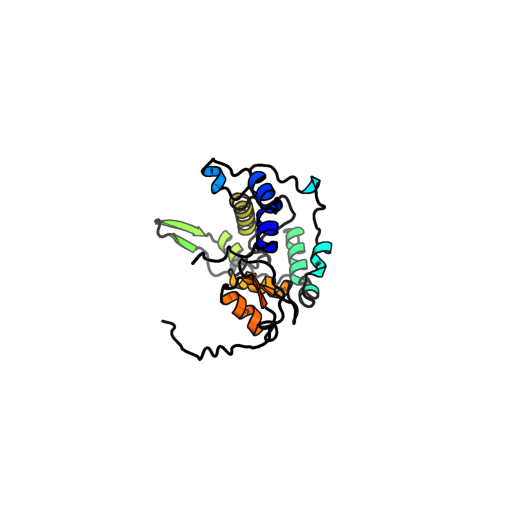1 101 ? 9.102 -5.852 -27.563 1.00 92.62 101 ALA A C 1
ATOM 835 O O . ALA A 1 101 ? 9.628 -5.225 -28.480 1.00 92.62 101 ALA A O 1
ATOM 836 N N . ILE A 1 102 ? 7.811 -5.680 -27.248 1.00 95.06 102 ILE A N 1
ATOM 837 C CA . ILE A 1 102 ? 6.973 -4.650 -27.885 1.00 95.06 102 ILE A CA 1
ATOM 838 C C . ILE A 1 102 ? 6.935 -3.340 -27.092 1.00 95.06 102 ILE A C 1
ATOM 840 O O . ILE A 1 102 ? 6.289 -2.383 -27.522 1.00 95.06 102 ILE A O 1
ATOM 844 N N . PHE A 1 103 ? 7.589 -3.280 -25.930 1.00 96.38 103 PHE A N 1
ATOM 845 C CA . PHE A 1 103 ? 7.659 -2.049 -25.156 1.00 96.38 103 PHE A CA 1
ATOM 846 C C . PHE A 1 103 ? 8.558 -1.018 -25.862 1.00 96.38 103 PHE A C 1
ATOM 848 O O . PHE A 1 103 ? 9.638 -1.358 -26.337 1.00 96.38 103 PHE A O 1
ATOM 855 N N . PRO A 1 104 ? 8.141 0.258 -25.952 1.00 95.56 104 PRO A N 1
ATOM 856 C CA . PRO A 1 104 ? 8.779 1.227 -26.848 1.00 95.56 104 PRO A CA 1
ATOM 857 C C . PRO A 1 104 ? 10.065 1.867 -26.297 1.00 95.56 104 PRO A C 1
ATOM 859 O O . PRO A 1 104 ? 10.666 2.694 -26.980 1.00 95.56 104 PRO A O 1
ATOM 862 N N . PHE A 1 105 ? 10.479 1.545 -25.067 1.00 95.56 105 PHE A N 1
ATOM 863 C CA . PHE A 1 105 ? 11.596 2.203 -24.384 1.00 95.56 105 PHE A CA 1
ATOM 864 C C . PHE A 1 105 ? 12.722 1.213 -24.086 1.00 95.56 105 PHE A C 1
ATOM 866 O O . PHE A 1 105 ? 12.508 0.228 -23.389 1.00 95.56 105 PHE A O 1
ATOM 873 N N . THR A 1 106 ? 13.929 1.516 -24.563 1.00 94.94 106 THR A N 1
ATOM 874 C CA . THR A 1 106 ? 15.124 0.671 -24.382 1.00 94.94 106 THR A CA 1
ATOM 875 C C . THR A 1 106 ? 16.088 1.197 -23.320 1.00 94.94 106 THR A C 1
ATOM 877 O O . THR A 1 106 ? 16.897 0.440 -22.791 1.00 94.94 106 THR A O 1
ATOM 880 N N . ARG A 1 107 ? 16.035 2.497 -23.003 1.00 96.38 107 ARG A N 1
ATOM 881 C CA . ARG A 1 107 ? 16.910 3.132 -22.011 1.00 96.38 107 ARG A CA 1
ATOM 882 C C . ARG A 1 107 ? 16.256 4.369 -21.405 1.00 96.38 107 ARG A C 1
ATOM 884 O O . ARG A 1 107 ? 15.686 5.183 -22.129 1.00 96.38 107 ARG A O 1
ATOM 891 N N . LEU A 1 108 ? 16.409 4.544 -20.094 1.00 97.06 108 LEU A N 1
ATOM 892 C CA . LEU A 1 108 ? 16.019 5.755 -19.369 1.00 97.06 108 LEU A CA 1
ATOM 893 C C . LEU A 1 108 ? 17.197 6.230 -18.517 1.00 97.06 108 LEU A C 1
ATOM 895 O O . LEU A 1 108 ? 17.759 5.455 -17.754 1.00 97.06 108 LEU A O 1
ATOM 899 N N . GLU A 1 109 ? 17.572 7.500 -18.631 1.00 97.12 109 GLU A N 1
ATOM 900 C CA . GLU A 1 109 ? 18.631 8.105 -17.818 1.00 97.12 109 GLU A CA 1
ATOM 901 C C . GLU A 1 109 ? 18.058 9.304 -17.060 1.00 97.12 109 GLU A C 1
ATOM 903 O O . GLU A 1 109 ? 17.555 10.253 -17.662 1.00 97.12 109 GLU A O 1
ATOM 908 N N . LEU A 1 110 ? 18.113 9.249 -15.730 1.00 96.75 110 LEU A N 1
ATOM 909 C CA . LEU A 1 110 ? 17.672 10.310 -14.833 1.00 96.75 110 LEU A CA 1
ATOM 910 C C . LEU A 1 110 ? 18.896 10.967 -14.207 1.00 96.75 110 LEU A C 1
ATOM 912 O O . LEU A 1 110 ? 19.751 10.288 -13.644 1.00 96.75 110 LEU A O 1
ATOM 916 N N . THR A 1 111 ? 18.976 12.293 -14.288 1.00 97.19 111 THR A N 1
ATOM 917 C CA . THR A 1 111 ? 20.041 13.067 -13.638 1.00 97.19 111 THR A CA 1
ATOM 918 C C . THR A 1 111 ? 19.472 13.823 -12.445 1.00 97.19 111 THR A C 1
ATOM 920 O O . THR A 1 111 ? 18.520 14.595 -12.575 1.00 97.19 111 THR A O 1
ATOM 923 N N . SER A 1 112 ? 20.050 13.586 -11.271 1.00 95.62 112 SER A N 1
ATOM 924 C CA . SER A 1 112 ? 19.721 14.289 -10.035 1.00 95.62 112 SER A CA 1
ATOM 925 C C . SER A 1 112 ? 20.328 15.695 -10.026 1.00 95.62 112 SER A C 1
ATOM 927 O O . SER A 1 112 ? 21.317 15.976 -10.703 1.00 95.62 112 SER A O 1
ATOM 929 N N . ARG A 1 113 ? 19.789 16.586 -9.184 1.00 95.81 113 ARG A N 1
ATOM 930 C CA . ARG A 1 113 ? 20.387 17.909 -8.915 1.00 95.81 113 ARG A CA 1
ATOM 931 C C . ARG A 1 113 ? 21.794 17.816 -8.319 1.00 95.81 113 ARG A C 1
ATOM 933 O O . ARG A 1 113 ? 22.558 18.764 -8.440 1.00 95.81 113 ARG A O 1
ATOM 940 N N . THR A 1 114 ? 22.129 16.686 -7.696 1.00 95.06 114 THR A N 1
ATOM 941 C CA . THR A 1 114 ? 23.475 16.368 -7.193 1.00 95.06 114 THR A CA 1
ATOM 942 C C . THR A 1 114 ? 24.462 16.011 -8.311 1.00 95.06 114 THR A C 1
ATOM 944 O O . THR A 1 114 ? 25.647 15.852 -8.042 1.00 95.06 114 THR A O 1
ATOM 947 N N . GLY A 1 115 ? 23.998 15.892 -9.562 1.00 93.06 115 GLY A N 1
ATOM 948 C CA . GLY A 1 115 ? 24.793 15.443 -10.710 1.00 93.06 115 GLY A CA 1
ATOM 949 C C . GLY A 1 115 ? 24.876 13.920 -10.851 1.00 93.06 115 GLY A C 1
ATOM 950 O O . GLY A 1 115 ? 25.429 13.428 -11.832 1.00 93.06 115 GLY A O 1
ATOM 951 N N . GLU A 1 116 ? 24.310 13.166 -9.907 1.00 95.62 116 GLU A N 1
ATOM 952 C CA . GLU A 1 116 ? 24.255 11.704 -9.962 1.00 95.62 116 GLU A CA 1
ATOM 953 C C . GLU A 1 116 ? 23.327 11.228 -11.080 1.00 95.62 116 GLU A C 1
ATOM 955 O O . GLU A 1 116 ? 22.250 11.791 -11.302 1.00 95.62 116 GLU A O 1
ATOM 960 N N . LYS A 1 117 ? 23.745 10.164 -11.768 1.00 96.12 117 LYS A N 1
ATOM 961 C CA . LYS A 1 117 ? 23.010 9.566 -12.881 1.00 96.12 117 LYS A CA 1
ATOM 962 C C . LYS A 1 117 ? 22.463 8.206 -12.481 1.00 96.12 117 LYS A C 1
ATOM 964 O O . LYS A 1 117 ? 23.216 7.342 -12.044 1.00 96.12 117 LYS A O 1
ATOM 969 N N . MET A 1 118 ? 21.168 8.009 -12.689 1.00 95.31 118 MET A N 1
ATOM 970 C CA . MET A 1 118 ? 20.501 6.715 -12.582 1.00 95.31 118 MET A CA 1
ATOM 971 C C . MET A 1 118 ? 20.129 6.262 -13.988 1.00 95.31 118 MET A C 1
ATOM 973 O O . MET A 1 118 ? 19.437 6.983 -14.706 1.00 95.31 118 MET A O 1
ATOM 977 N N . VAL A 1 119 ? 20.615 5.094 -14.393 1.00 95.81 119 VAL A N 1
ATOM 978 C CA . VAL A 1 119 ? 20.380 4.532 -15.725 1.00 95.81 119 VAL A CA 1
ATOM 979 C C . VAL A 1 119 ? 19.567 3.263 -15.564 1.00 95.81 119 VAL A C 1
ATOM 981 O O . VAL A 1 119 ? 19.986 2.384 -14.822 1.00 95.81 119 VAL A O 1
ATOM 984 N N . PHE A 1 120 ? 18.455 3.182 -16.288 1.00 95.50 120 PHE A N 1
ATOM 985 C CA . PHE A 1 120 ? 17.651 1.977 -16.423 1.00 95.50 120 PHE A CA 1
ATOM 986 C C . PHE A 1 120 ? 17.887 1.356 -17.792 1.00 95.50 120 PHE A C 1
ATOM 988 O O . PHE A 1 120 ? 17.780 2.044 -18.819 1.00 95.50 120 PHE A O 1
ATOM 995 N N . ASP A 1 121 ? 18.218 0.070 -17.793 1.00 95.06 121 ASP A N 1
ATOM 996 C CA . ASP A 1 121 ? 18.407 -0.714 -19.010 1.00 95.06 121 ASP A CA 1
ATOM 997 C C . ASP A 1 121 ? 17.093 -1.324 -19.529 1.00 95.06 121 ASP A C 1
ATOM 999 O O . ASP A 1 121 ? 16.030 -1.213 -18.915 1.00 95.06 121 ASP A O 1
ATOM 1003 N N . GLU A 1 122 ? 17.159 -1.967 -20.693 1.00 94.31 122 GLU A N 1
ATOM 1004 C CA . GLU A 1 122 ? 15.999 -2.580 -21.345 1.00 94.31 122 GLU A CA 1
ATOM 1005 C C . GLU A 1 122 ? 15.313 -3.631 -20.460 1.00 94.31 122 GLU A C 1
ATOM 1007 O O . GLU A 1 122 ? 14.090 -3.738 -20.461 1.00 94.31 122 GLU A O 1
ATOM 1012 N N . LYS A 1 123 ? 16.072 -4.377 -19.651 1.00 92.56 123 LYS A N 1
ATOM 1013 C CA . LYS A 1 123 ? 15.538 -5.441 -18.794 1.00 92.56 123 LYS A CA 1
ATOM 1014 C C . LYS A 1 123 ? 14.824 -4.872 -17.567 1.00 92.56 123 LYS A C 1
ATOM 1016 O O . LYS A 1 123 ? 13.769 -5.372 -17.159 1.00 92.56 123 LYS A O 1
ATOM 1021 N N . GLU A 1 124 ? 15.392 -3.837 -16.962 1.00 92.56 124 GLU A N 1
ATOM 1022 C CA . GLU A 1 124 ? 14.773 -3.108 -15.858 1.00 92.56 124 GLU A CA 1
ATOM 1023 C C . GLU A 1 124 ? 13.501 -2.400 -16.325 1.00 92.56 124 GLU A C 1
ATOM 1025 O O . GLU A 1 124 ? 12.462 -2.495 -15.665 1.00 92.56 124 GLU A O 1
ATOM 1030 N N . LEU A 1 125 ? 13.548 -1.770 -17.502 1.00 94.56 125 LEU A N 1
ATOM 1031 C CA . LEU A 1 125 ? 12.384 -1.151 -18.129 1.00 94.56 125 LEU A CA 1
ATOM 1032 C C . LEU A 1 125 ? 11.315 -2.181 -18.488 1.00 94.56 125 LEU A C 1
ATOM 1034 O O . LEU A 1 125 ? 10.141 -1.943 -18.215 1.00 94.56 125 LEU A O 1
ATOM 1038 N N . ALA A 1 126 ? 11.698 -3.344 -19.015 1.00 93.88 126 ALA A N 1
ATOM 1039 C CA . ALA A 1 126 ? 10.765 -4.426 -19.299 1.00 93.88 126 ALA A CA 1
ATOM 1040 C C . ALA A 1 126 ? 9.995 -4.860 -18.046 1.00 93.88 126 ALA A C 1
ATOM 1042 O O . ALA A 1 126 ? 8.771 -4.984 -18.072 1.00 93.88 126 ALA A O 1
ATOM 1043 N N . THR A 1 127 ? 10.691 -4.990 -16.916 1.00 92.00 127 THR A N 1
ATOM 1044 C CA . THR A 1 127 ? 10.056 -5.323 -15.634 1.00 92.00 127 THR A CA 1
ATOM 1045 C C . THR A 1 127 ? 9.145 -4.195 -15.138 1.00 92.00 127 THR A C 1
ATOM 1047 O O . THR A 1 127 ? 8.057 -4.461 -14.631 1.00 92.00 127 THR A O 1
ATOM 1050 N N . ALA A 1 128 ? 9.570 -2.936 -15.276 1.00 92.38 128 ALA A N 1
ATOM 1051 C CA . ALA A 1 128 ? 8.819 -1.772 -14.808 1.00 92.38 128 ALA A CA 1
ATOM 1052 C C . ALA A 1 128 ? 7.552 -1.485 -15.634 1.00 92.38 128 ALA A C 1
ATOM 1054 O O . ALA A 1 128 ? 6.565 -0.988 -15.091 1.00 92.38 128 ALA A O 1
ATOM 1055 N N . LEU A 1 129 ? 7.581 -1.783 -16.935 1.00 94.44 129 LEU A N 1
ATOM 1056 C CA . LEU A 1 129 ? 6.470 -1.564 -17.866 1.00 94.44 129 LEU A CA 1
ATOM 1057 C C . LEU A 1 129 ? 5.476 -2.736 -17.896 1.00 94.44 129 LEU A C 1
ATOM 1059 O O . LEU A 1 129 ? 4.359 -2.579 -18.392 1.00 94.44 129 LEU A O 1
ATOM 1063 N N . GLN A 1 130 ? 5.857 -3.894 -17.351 1.00 93.06 130 GLN A N 1
ATOM 1064 C CA . GLN A 1 130 ? 4.998 -5.069 -17.257 1.00 93.06 130 GLN A CA 1
ATOM 1065 C C . GLN A 1 130 ? 3.993 -4.970 -16.096 1.00 93.06 130 GLN A C 1
ATOM 1067 O O . GLN A 1 130 ? 4.175 -4.248 -15.115 1.00 93.06 130 GLN A O 1
ATOM 1072 N N . TYR A 1 131 ? 2.916 -5.753 -16.175 1.00 91.06 131 TYR A N 1
ATOM 1073 C CA . TYR A 1 131 ? 2.008 -5.956 -15.053 1.00 91.06 131 TYR A CA 1
ATOM 1074 C C . TYR A 1 131 ? 2.723 -6.554 -13.834 1.00 91.06 131 TYR A C 1
ATOM 1076 O O . TYR A 1 131 ? 3.239 -7.668 -13.869 1.00 91.06 131 TYR A O 1
ATOM 1084 N N . ILE A 1 132 ? 2.653 -5.836 -12.715 1.00 90.56 132 ILE A N 1
ATOM 1085 C CA . ILE A 1 132 ? 3.222 -6.246 -11.427 1.00 90.56 132 ILE A CA 1
ATOM 1086 C C . ILE A 1 132 ? 2.135 -6.672 -10.420 1.00 90.56 132 ILE A C 1
ATOM 1088 O O . ILE A 1 132 ? 0.937 -6.394 -10.615 1.00 90.56 132 ILE A O 1
ATOM 1092 N N . PRO A 1 133 ? 2.515 -7.342 -9.312 1.00 90.19 133 PRO A N 1
ATOM 1093 C CA . PRO A 1 133 ? 1.601 -7.620 -8.21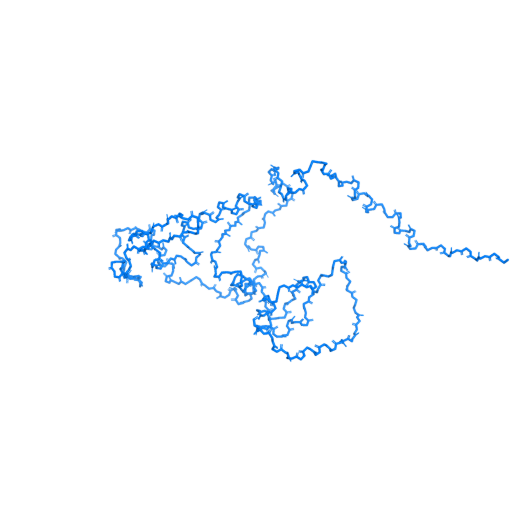0 1.00 90.19 133 PRO A CA 1
ATOM 1094 C C . PRO A 1 133 ? 0.906 -6.352 -7.709 1.00 90.19 133 PRO A C 1
ATOM 1096 O O . PRO A 1 133 ? 1.512 -5.287 -7.628 1.00 90.19 133 PRO A O 1
ATOM 1099 N N . SER A 1 134 ? -0.365 -6.470 -7.313 1.00 91.81 134 SER A N 1
ATOM 1100 C CA . SER A 1 134 ? -1.151 -5.333 -6.803 1.00 91.81 134 SER A CA 1
ATOM 1101 C C . SER A 1 134 ? -0.546 -4.686 -5.557 1.00 91.81 134 SER A C 1
ATOM 1103 O O . SER A 1 134 ? -0.862 -3.540 -5.262 1.00 91.81 134 SER A O 1
ATOM 1105 N N . GLN A 1 135 ? 0.307 -5.417 -4.835 1.00 94.00 135 GLN A N 1
ATOM 1106 C CA . GLN A 1 135 ? 1.013 -4.911 -3.665 1.00 94.00 135 GLN A CA 1
ATOM 1107 C C . GLN A 1 135 ? 2.113 -3.897 -4.022 1.00 94.00 135 GLN A C 1
ATOM 1109 O O . GLN A 1 135 ? 2.419 -3.013 -3.224 1.00 94.00 135 GLN A O 1
ATOM 1114 N N . GLY A 1 136 ? 2.709 -4.028 -5.207 1.00 94.38 136 GLY A N 1
ATOM 1115 C CA . GLY A 1 136 ? 3.856 -3.246 -5.651 1.00 94.38 136 GLY A CA 1
ATOM 1116 C C . GLY A 1 136 ? 4.956 -4.110 -6.266 1.00 94.38 136 GLY A C 1
ATOM 1117 O O . GLY A 1 136 ? 4.869 -5.340 -6.314 1.00 94.38 136 GLY A O 1
ATOM 1118 N N . LEU A 1 137 ? 6.005 -3.441 -6.741 1.00 93.94 137 LEU A N 1
ATOM 1119 C CA . LEU A 1 137 ? 7.182 -4.086 -7.316 1.00 93.94 137 LEU A CA 1
ATOM 1120 C C . LEU A 1 137 ? 7.960 -4.822 -6.204 1.00 93.94 137 LEU A C 1
ATOM 1122 O O . LEU A 1 137 ? 8.303 -4.184 -5.208 1.00 93.94 137 LEU A O 1
ATOM 1126 N N . PRO A 1 138 ? 8.282 -6.123 -6.343 1.00 92.81 138 PRO A N 1
ATOM 1127 C CA . PRO A 1 138 ? 8.913 -6.896 -5.269 1.00 92.81 138 PRO A CA 1
ATOM 1128 C C . PRO A 1 138 ? 10.226 -6.317 -4.729 1.00 92.81 138 PRO A C 1
ATOM 1130 O O . PRO A 1 138 ? 10.426 -6.327 -3.518 1.00 92.81 138 PRO A O 1
ATOM 1133 N N . SER A 1 139 ? 11.094 -5.779 -5.593 1.00 93.81 139 SER A N 1
ATOM 1134 C CA . SER A 1 139 ? 12.345 -5.135 -5.167 1.00 93.81 139 SER A CA 1
ATOM 1135 C C . SER A 1 139 ? 12.079 -3.910 -4.291 1.00 93.81 139 SER A C 1
ATOM 1137 O O . SER A 1 139 ? 12.637 -3.798 -3.205 1.00 93.81 139 SER A O 1
ATOM 1139 N N . LEU A 1 140 ? 11.144 -3.049 -4.702 1.00 95.31 140 LEU A N 1
ATOM 1140 C CA . LEU A 1 140 ? 10.723 -1.891 -3.915 1.00 95.31 140 LEU A CA 1
ATOM 1141 C C . LEU A 1 140 ? 10.103 -2.306 -2.573 1.00 95.31 140 LEU A C 1
ATOM 1143 O O . LEU A 1 140 ? 10.374 -1.682 -1.553 1.00 95.31 140 LEU A O 1
ATOM 1147 N N . LEU A 1 141 ? 9.288 -3.364 -2.547 1.00 96.81 141 LEU A N 1
ATOM 1148 C CA . LEU A 1 141 ? 8.691 -3.862 -1.305 1.00 96.81 141 LEU A CA 1
ATOM 1149 C C . LEU A 1 141 ? 9.757 -4.329 -0.306 1.00 96.81 141 LEU A C 1
ATOM 1151 O O . LEU A 1 141 ? 9.621 -4.065 0.886 1.00 96.81 141 LEU A O 1
ATOM 1155 N N . THR A 1 142 ? 10.816 -4.998 -0.767 1.00 96.75 142 THR A N 1
ATOM 1156 C CA . THR A 1 142 ? 11.944 -5.404 0.088 1.00 96.75 142 THR A CA 1
ATOM 1157 C C . THR A 1 142 ? 12.637 -4.195 0.713 1.00 96.75 142 THR A C 1
ATOM 1159 O O . THR A 1 142 ? 12.805 -4.161 1.933 1.00 96.75 142 THR A O 1
ATOM 1162 N N . GLU A 1 143 ? 12.950 -3.176 -0.090 1.00 97.06 143 GLU A N 1
ATOM 1163 C CA . GLU A 1 143 ? 13.569 -1.940 0.404 1.00 97.06 143 GLU A CA 1
ATOM 1164 C C . GLU A 1 143 ? 12.666 -1.209 1.404 1.00 97.06 143 GLU A C 1
ATOM 1166 O O . GLU A 1 143 ? 13.106 -0.824 2.486 1.00 97.06 143 GLU A O 1
ATOM 1171 N N . LEU A 1 144 ? 11.368 -1.089 1.107 1.00 96.75 144 LEU A N 1
ATOM 1172 C CA . LEU A 1 144 ? 10.409 -0.444 2.006 1.00 96.75 144 LEU A CA 1
ATOM 1173 C C . LEU A 1 144 ? 10.256 -1.192 3.336 1.00 96.75 144 LEU A C 1
ATOM 1175 O O . LEU A 1 144 ? 10.122 -0.549 4.375 1.00 96.75 144 LEU A O 1
ATOM 1179 N N . ARG A 1 145 ? 10.287 -2.531 3.336 1.00 95.50 145 ARG A N 1
ATOM 1180 C CA . ARG A 1 145 ? 10.260 -3.326 4.577 1.00 95.50 145 ARG A CA 1
ATOM 1181 C C . ARG A 1 145 ? 11.502 -3.072 5.424 1.00 95.50 145 ARG A C 1
ATOM 1183 O O . ARG A 1 145 ? 11.364 -2.856 6.627 1.00 95.50 145 ARG A O 1
ATOM 1190 N N . SER A 1 146 ? 12.680 -3.065 4.799 1.00 94.81 146 SER A N 1
ATOM 1191 C CA . SER A 1 146 ? 13.946 -2.756 5.472 1.00 94.81 146 SER A CA 1
ATOM 1192 C C . SER A 1 146 ? 13.913 -1.350 6.077 1.00 94.81 146 SER A C 1
ATOM 1194 O O . SER A 1 146 ? 14.114 -1.181 7.279 1.00 94.81 146 SER A O 1
ATOM 1196 N N . PHE A 1 147 ? 13.510 -0.360 5.277 1.00 94.75 147 PHE A N 1
ATOM 1197 C CA . PHE A 1 147 ? 13.381 1.031 5.700 1.00 94.75 147 PHE A CA 1
ATOM 1198 C C . PHE A 1 147 ? 12.417 1.204 6.883 1.00 94.75 147 PHE A C 1
ATOM 1200 O O . PHE A 1 147 ? 12.739 1.866 7.868 1.00 94.75 147 PHE A O 1
ATOM 1207 N N . GLN A 1 148 ? 11.240 0.570 6.828 1.00 92.38 148 GLN A N 1
ATOM 1208 C CA . GLN A 1 148 ? 10.270 0.597 7.927 1.00 92.38 148 GLN A CA 1
ATOM 1209 C C . GLN A 1 148 ? 10.830 -0.048 9.201 1.00 92.38 148 GLN A C 1
ATOM 1211 O O . GLN A 1 148 ? 10.601 0.454 10.304 1.00 92.38 148 GLN A O 1
ATOM 1216 N N . GLN A 1 149 ? 11.571 -1.149 9.061 1.00 89.06 149 GLN A N 1
ATOM 1217 C CA . GLN A 1 149 ? 12.188 -1.834 10.189 1.00 89.06 149 GLN A CA 1
ATOM 1218 C C . GLN A 1 149 ? 13.286 -0.988 10.842 1.00 89.06 149 GLN A C 1
ATOM 1220 O O . GLN A 1 149 ? 13.330 -0.903 12.068 1.00 89.06 149 GLN A O 1
ATOM 1225 N N . GLU A 1 150 ? 14.143 -0.349 10.047 1.00 87.06 150 GLU A N 1
ATOM 1226 C CA . GLU A 1 150 ? 15.238 0.489 10.537 1.00 87.06 150 GLU A CA 1
ATOM 1227 C C . GLU A 1 150 ? 14.719 1.751 11.236 1.00 87.06 150 GLU A C 1
ATOM 1229 O O . GLU A 1 150 ? 15.132 2.057 12.360 1.00 87.06 150 GLU A O 1
ATOM 1234 N N . LEU A 1 151 ? 13.770 2.444 10.597 1.00 87.69 151 LEU A N 1
ATOM 1235 C CA . LEU A 1 151 ? 13.270 3.736 11.054 1.00 87.69 151 LEU A CA 1
ATOM 1236 C C . LEU A 1 151 ? 12.325 3.617 12.255 1.00 87.69 151 LEU A C 1
ATOM 1238 O O . LEU A 1 151 ? 12.426 4.397 13.202 1.00 87.69 151 LEU A O 1
ATOM 1242 N N . HIS A 1 152 ? 11.390 2.663 12.221 1.00 86.06 152 HIS A N 1
ATOM 1243 C CA . HIS A 1 152 ? 10.315 2.574 13.216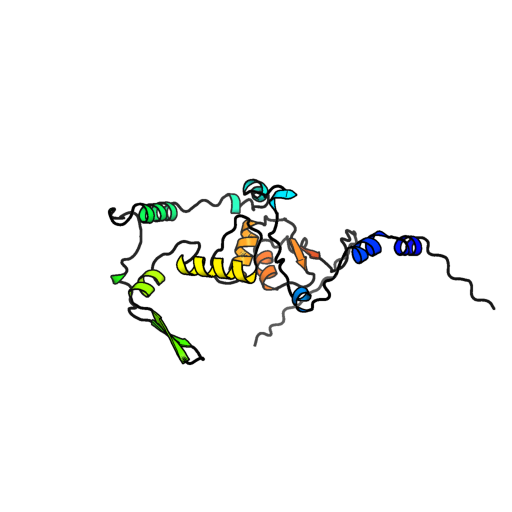 1.00 86.06 152 HIS A CA 1
ATOM 1244 C C . HIS A 1 152 ? 10.503 1.452 14.237 1.00 86.06 152 HIS A C 1
ATOM 1246 O O . HIS A 1 152 ? 9.828 1.467 15.266 1.00 86.06 152 HIS A O 1
ATOM 1252 N N . ARG A 1 153 ? 11.391 0.483 13.964 1.00 84.75 153 ARG A N 1
ATOM 1253 C CA . ARG A 1 153 ? 11.664 -0.697 14.808 1.00 84.75 153 ARG A CA 1
ATOM 1254 C C . ARG A 1 153 ? 10.395 -1.308 15.420 1.00 84.75 153 ARG A C 1
ATOM 1256 O O . ARG A 1 153 ? 10.303 -1.444 16.643 1.00 84.75 153 ARG A O 1
ATOM 1263 N N . PRO A 1 154 ? 9.379 -1.646 14.605 1.00 82.88 154 PRO A N 1
ATOM 1264 C CA . PRO A 1 154 ? 8.098 -2.058 15.151 1.00 82.88 154 PRO A CA 1
ATOM 1265 C C . PRO A 1 154 ? 8.226 -3.416 15.868 1.00 82.88 154 PRO A C 1
ATOM 1267 O O . PRO A 1 154 ? 9.070 -4.232 15.474 1.00 82.88 154 PRO A O 1
ATOM 1270 N N . PRO A 1 155 ? 7.371 -3.709 16.871 1.00 81.25 155 PRO A N 1
ATOM 1271 C CA . PRO A 1 155 ? 7.362 -4.996 17.579 1.00 81.25 155 PRO A CA 1
ATOM 1272 C C . PRO A 1 155 ? 7.282 -6.180 16.607 1.00 81.25 155 PRO A C 1
ATOM 1274 O O . PRO A 1 155 ? 6.709 -5.995 15.542 1.00 81.25 155 PRO A O 1
ATOM 1277 N N . PRO A 1 156 ? 7.781 -7.389 16.919 1.00 79.81 156 PRO A N 1
ATOM 1278 C CA . PRO A 1 156 ? 7.831 -8.529 15.988 1.00 79.81 156 PRO A CA 1
ATOM 1279 C C . PRO A 1 156 ? 6.449 -9.187 15.769 1.00 79.81 156 PRO A C 1
ATOM 1281 O O . PRO A 1 156 ? 6.231 -10.353 16.078 1.00 79.81 156 PRO A O 1
ATOM 1284 N N . LEU A 1 157 ? 5.495 -8.401 15.278 1.00 82.62 157 LEU A N 1
ATOM 1285 C CA . LEU A 1 157 ? 4.144 -8.788 14.893 1.00 82.62 157 LEU A CA 1
ATOM 1286 C C . LEU A 1 157 ? 4.059 -8.934 13.377 1.00 82.62 157 LEU A C 1
ATOM 1288 O O . LEU A 1 157 ? 4.720 -8.178 12.655 1.00 82.62 157 LEU A O 1
ATOM 1292 N N . ASP A 1 158 ? 3.212 -9.859 12.925 1.00 84.31 158 ASP A N 1
ATOM 1293 C CA . ASP A 1 158 ? 2.928 -10.054 11.506 1.00 84.31 158 ASP A CA 1
ATOM 1294 C C . ASP A 1 158 ? 2.373 -8.761 10.890 1.00 84.31 158 ASP A C 1
ATOM 1296 O O . ASP A 1 158 ? 1.422 -8.161 11.399 1.00 84.31 158 ASP A O 1
ATOM 1300 N N . ARG A 1 159 ? 3.045 -8.278 9.846 1.00 87.56 159 ARG A N 1
ATOM 1301 C CA . ARG A 1 159 ? 2.744 -7.025 9.151 1.00 87.56 159 ARG A CA 1
ATOM 1302 C C . ARG A 1 159 ? 3.383 -7.041 7.777 1.00 87.56 159 ARG A C 1
ATOM 1304 O O . ARG A 1 159 ? 4.420 -7.667 7.568 1.00 87.56 159 ARG A O 1
ATOM 1311 N N . ASP A 1 160 ? 2.831 -6.237 6.883 1.00 93.06 160 ASP A N 1
ATOM 1312 C CA . ASP A 1 160 ? 3.423 -6.027 5.572 1.00 93.06 160 ASP A CA 1
ATOM 1313 C C . ASP A 1 160 ? 3.211 -4.587 5.085 1.00 93.06 160 ASP A C 1
ATOM 1315 O O . ASP A 1 160 ? 2.493 -3.798 5.704 1.00 93.06 160 ASP A O 1
ATOM 1319 N N . VAL A 1 161 ? 3.863 -4.238 3.980 1.00 95.25 161 VAL A N 1
ATOM 1320 C CA . VAL A 1 161 ? 3.772 -2.934 3.319 1.00 95.25 161 VAL A CA 1
ATOM 1321 C C . VAL A 1 161 ? 2.996 -3.048 2.009 1.00 95.25 161 VAL A C 1
ATOM 1323 O O . VAL A 1 161 ? 3.047 -4.064 1.320 1.00 95.25 161 VAL A O 1
ATOM 1326 N N . LEU A 1 162 ? 2.282 -1.986 1.644 1.00 96.50 162 LEU A N 1
ATOM 1327 C CA . LEU A 1 162 ? 1.540 -1.871 0.389 1.00 96.50 162 LEU A CA 1
ATOM 1328 C C . LEU A 1 162 ? 1.939 -0.560 -0.289 1.00 96.50 162 LEU A C 1
ATOM 1330 O O . LEU A 1 162 ? 1.847 0.505 0.325 1.00 96.50 162 LEU A O 1
ATOM 1334 N N . VAL A 1 163 ? 2.358 -0.624 -1.553 1.00 97.31 163 VAL A N 1
ATOM 1335 C CA . VAL A 1 163 ? 2.623 0.582 -2.343 1.00 97.31 163 VAL A CA 1
ATOM 1336 C C . VAL A 1 163 ? 1.293 1.250 -2.683 1.00 97.31 163 VAL A C 1
ATOM 1338 O O . VAL A 1 163 ? 0.363 0.619 -3.183 1.00 97.31 163 VAL A O 1
ATOM 1341 N N . THR A 1 164 ? 1.202 2.548 -2.408 1.00 97.06 164 THR A N 1
ATOM 1342 C CA . THR A 1 164 ? 0.020 3.369 -2.692 1.00 97.06 164 THR A CA 1
ATOM 1343 C C . THR A 1 164 ? 0.381 4.507 -3.640 1.00 97.06 164 THR A C 1
ATOM 1345 O O . THR A 1 164 ? 1.550 4.827 -3.842 1.00 97.06 164 THR A O 1
ATOM 1348 N N . ASN A 1 165 ? -0.635 5.180 -4.180 1.00 96.19 165 ASN A N 1
ATOM 1349 C CA . ASN A 1 165 ? -0.458 6.307 -5.103 1.00 96.19 165 ASN A CA 1
ATOM 1350 C C . ASN A 1 165 ? -0.332 7.624 -4.316 1.00 96.19 165 ASN A C 1
ATOM 1352 O O . ASN A 1 165 ? -0.917 8.640 -4.682 1.00 96.19 165 ASN A O 1
ATOM 1356 N N . GLY A 1 166 ? 0.353 7.570 -3.172 1.00 95.69 166 GLY A N 1
ATOM 1357 C CA . GLY A 1 166 ? 0.432 8.646 -2.190 1.00 95.69 166 GLY A CA 1
ATOM 1358 C C . GLY A 1 166 ? -0.508 8.476 -0.993 1.00 95.69 166 GLY A C 1
ATOM 1359 O O . GLY A 1 166 ? -1.408 7.631 -0.965 1.00 95.69 166 GLY A O 1
ATOM 1360 N N . SER A 1 167 ? -0.301 9.328 0.014 1.00 94.94 167 SER A N 1
ATOM 1361 C CA . SER A 1 167 ? -0.975 9.260 1.319 1.00 94.94 167 SER A CA 1
ATOM 1362 C C . SER A 1 167 ? -2.499 9.324 1.222 1.00 94.94 167 SER A C 1
ATOM 1364 O O . SER A 1 167 ? -3.192 8.593 1.926 1.00 94.94 167 SER A O 1
ATOM 1366 N N . GLN A 1 168 ? -3.034 10.136 0.308 1.00 94.62 168 GLN A N 1
ATOM 1367 C CA . GLN A 1 168 ? -4.475 10.277 0.110 1.00 94.62 168 GLN A CA 1
ATOM 1368 C C . GLN A 1 168 ? -5.129 8.976 -0.388 1.00 94.62 168 GLN A C 1
ATOM 1370 O O . GLN A 1 168 ? -6.240 8.650 0.034 1.00 94.62 168 GLN A O 1
ATOM 1375 N N . HIS A 1 169 ? -4.438 8.199 -1.234 1.00 95.50 169 HIS A N 1
ATOM 1376 C CA . HIS A 1 169 ? -4.909 6.874 -1.650 1.00 95.50 169 HIS A CA 1
ATOM 1377 C C . HIS A 1 169 ? -4.928 5.907 -0.456 1.00 95.50 169 HIS A C 1
ATOM 1379 O O . HIS A 1 169 ? -5.918 5.204 -0.263 1.00 95.50 169 HIS A O 1
ATOM 1385 N N . GLY A 1 170 ? -3.891 5.923 0.389 1.00 95.62 170 GLY A N 1
ATOM 1386 C CA . GLY A 1 170 ? -3.851 5.120 1.616 1.00 95.62 170 GLY A CA 1
ATOM 1387 C C . GLY A 1 170 ? -4.982 5.461 2.594 1.00 95.62 170 GLY A C 1
ATOM 1388 O O . GLY A 1 170 ? -5.706 4.570 3.033 1.00 95.62 170 GLY A O 1
ATOM 1389 N N . ILE A 1 171 ? -5.209 6.752 2.869 1.00 93.88 171 ILE A N 1
ATOM 1390 C CA . ILE A 1 171 ? -6.320 7.224 3.718 1.00 93.88 171 ILE A CA 1
ATOM 1391 C C . ILE A 1 171 ? -7.660 6.729 3.172 1.00 93.88 171 ILE A C 1
ATOM 1393 O O . ILE A 1 171 ? -8.487 6.210 3.925 1.00 93.88 171 ILE A O 1
ATOM 1397 N N . TYR A 1 172 ? -7.862 6.852 1.858 1.00 93.88 172 TYR A N 1
ATOM 1398 C CA . TYR A 1 172 ? -9.059 6.345 1.205 1.00 93.88 172 TYR A CA 1
ATOM 1399 C C . TYR A 1 172 ? -9.224 4.841 1.422 1.00 93.88 172 TYR A C 1
ATOM 1401 O O . TYR A 1 172 ? -10.273 4.421 1.899 1.00 93.88 172 TYR A O 1
ATOM 1409 N N . GLN A 1 173 ? -8.200 4.027 1.155 1.00 94.62 173 GLN A N 1
ATOM 1410 C CA . GLN A 1 173 ? -8.272 2.578 1.364 1.00 94.62 173 GLN A CA 1
ATOM 1411 C C . GLN A 1 173 ? -8.607 2.206 2.817 1.00 94.62 173 GLN A C 1
ATOM 1413 O O . GLN A 1 173 ? -9.447 1.335 3.033 1.00 94.62 173 GLN A O 1
ATOM 1418 N N . CYS A 1 174 ? -8.033 2.896 3.806 1.00 94.31 174 CYS A N 1
ATOM 1419 C CA . CYS A 1 174 ? -8.340 2.672 5.222 1.00 94.31 174 CYS A CA 1
ATOM 1420 C C . CYS A 1 174 ? -9.803 2.993 5.561 1.00 94.31 174 CYS A C 1
ATOM 1422 O O . CYS A 1 174 ? -10.476 2.188 6.202 1.00 94.31 174 CYS A O 1
ATOM 1424 N N . ILE A 1 175 ? -10.324 4.134 5.097 1.00 92.31 175 ILE A N 1
ATOM 1425 C CA . ILE A 1 175 ? -11.734 4.516 5.288 1.00 92.31 175 ILE A CA 1
ATOM 1426 C C . ILE A 1 175 ? -12.661 3.472 4.654 1.00 92.31 175 ILE A C 1
ATOM 1428 O O . ILE A 1 175 ? -13.646 3.050 5.254 1.00 92.31 175 ILE A O 1
ATOM 1432 N N . GLU A 1 176 ? -12.327 3.007 3.455 1.00 91.88 176 GLU A N 1
ATOM 1433 C CA . GLU A 1 176 ? -13.083 1.975 2.747 1.00 91.88 176 GLU A CA 1
ATOM 1434 C C . GLU A 1 176 ? -13.073 0.623 3.462 1.00 91.88 176 GLU A C 1
ATOM 1436 O O . GLU A 1 176 ? -14.058 -0.122 3.406 1.00 91.88 176 GLU A O 1
ATOM 1441 N N . LEU A 1 177 ? -11.932 0.283 4.057 1.00 94.69 177 LEU A N 1
ATOM 1442 C CA . LEU A 1 177 ? -11.697 -0.968 4.756 1.00 94.69 177 LEU A CA 1
ATOM 1443 C C . LEU A 1 177 ? -12.416 -0.997 6.105 1.00 94.69 177 LEU A C 1
ATOM 1445 O O . LEU A 1 177 ? -12.971 -2.034 6.446 1.00 94.69 177 LEU A O 1
ATOM 1449 N N . LEU A 1 178 ? -12.442 0.122 6.833 1.00 94.19 178 LEU A N 1
ATOM 1450 C CA . LEU A 1 178 ? -12.825 0.153 8.249 1.00 94.19 178 LEU A CA 1
ATOM 1451 C C . LEU A 1 178 ? -14.195 0.780 8.531 1.00 94.19 178 LEU A C 1
ATOM 1453 O O . LEU A 1 178 ? -14.792 0.471 9.554 1.00 94.19 178 LEU A O 1
ATOM 1457 N N . LEU A 1 179 ? -14.711 1.656 7.662 1.00 91.94 179 LEU A N 1
ATOM 1458 C CA . LEU A 1 179 ? -15.916 2.434 7.972 1.00 91.94 179 LEU A CA 1
ATOM 1459 C C . LEU A 1 179 ? -17.140 1.970 7.183 1.00 91.94 179 LEU A C 1
ATOM 1461 O O . LEU A 1 179 ? -17.097 1.817 5.960 1.00 91.94 179 LEU A O 1
ATOM 1465 N N . ASN A 1 180 ? -18.259 1.809 7.889 1.00 89.69 180 ASN A N 1
ATOM 1466 C CA . ASN A 1 180 ? -19.607 1.724 7.334 1.00 89.69 180 ASN A CA 1
ATOM 1467 C C . ASN A 1 180 ? -20.351 3.049 7.495 1.00 89.69 180 ASN A C 1
ATOM 1469 O O . ASN A 1 180 ? -20.018 3.881 8.335 1.00 89.69 180 ASN A O 1
ATOM 1473 N N . THR A 1 181 ? -21.430 3.219 6.731 1.00 85.44 181 THR A N 1
ATOM 1474 C CA . THR A 1 181 ? -22.329 4.366 6.876 1.00 85.44 181 THR A CA 1
ATOM 1475 C C . THR A 1 181 ? -22.900 4.462 8.294 1.00 85.44 181 THR A C 1
ATOM 1477 O O . THR A 1 181 ? -23.703 3.622 8.690 1.00 85.44 181 THR A O 1
ATOM 1480 N N . GLY A 1 182 ? -22.550 5.531 9.015 1.00 82.38 182 GLY A N 1
ATOM 1481 C CA . GLY A 1 182 ? -23.070 5.843 10.348 1.00 82.38 182 GLY A CA 1
ATOM 1482 C C . GLY A 1 182 ? -22.090 5.535 11.479 1.00 82.38 182 GLY A C 1
ATOM 1483 O O . GLY A 1 182 ? -22.374 5.919 12.618 1.00 82.38 182 GLY A O 1
ATOM 1484 N N . ASP A 1 183 ? -20.956 4.900 11.162 1.00 86.00 183 ASP A N 1
ATOM 1485 C CA . ASP A 1 183 ? -19.903 4.606 12.128 1.00 86.00 183 ASP A CA 1
ATOM 1486 C C . ASP A 1 183 ? -19.268 5.911 12.642 1.00 86.00 183 ASP A C 1
ATOM 1488 O O . ASP A 1 183 ? -19.085 6.864 11.875 1.00 86.00 183 ASP A O 1
ATOM 1492 N N . PRO A 1 184 ? -18.961 5.991 13.947 1.00 85.56 184 PRO A N 1
ATOM 1493 C CA . PRO A 1 184 ? -18.316 7.158 14.525 1.00 85.56 184 PRO A CA 1
ATOM 1494 C C . PRO A 1 184 ? -16.829 7.198 14.164 1.00 85.56 184 PRO A C 1
ATOM 1496 O O . PRO A 1 184 ? -16.165 6.162 14.120 1.00 85.56 184 PRO A O 1
ATOM 1499 N N . ILE A 1 185 ? -16.285 8.402 13.973 1.00 86.19 185 ILE A N 1
ATOM 1500 C CA . ILE A 1 185 ? -14.854 8.598 13.714 1.00 86.19 185 ILE A CA 1
ATOM 1501 C C . ILE A 1 185 ? -14.263 9.522 14.770 1.00 86.19 185 ILE A C 1
ATOM 1503 O O . ILE A 1 185 ? -14.839 10.560 15.095 1.00 86.19 185 ILE A O 1
ATOM 1507 N N . ILE A 1 186 ? -13.101 9.141 15.292 1.00 87.50 186 ILE A N 1
ATOM 1508 C CA . ILE A 1 186 ? -12.328 9.936 16.241 1.00 87.50 186 ILE A CA 1
ATOM 1509 C C . ILE A 1 186 ? -11.247 10.693 15.466 1.00 87.50 186 ILE A C 1
ATOM 1511 O O . ILE A 1 186 ? -10.473 10.088 14.728 1.00 87.50 186 ILE A O 1
ATOM 1515 N N . THR A 1 187 ? -11.180 12.009 15.649 1.00 83.69 187 THR A N 1
ATOM 1516 C CA . THR A 1 187 ? -10.156 12.871 15.037 1.00 83.69 187 THR A CA 1
ATOM 1517 C C . THR A 1 187 ? -9.694 13.938 16.021 1.00 83.69 187 THR A C 1
ATOM 1519 O O . THR A 1 187 ? -10.385 14.255 16.989 1.00 83.69 187 THR A O 1
ATOM 1522 N N . THR A 1 188 ? -8.533 14.530 15.769 1.00 82.75 188 THR A N 1
ATOM 1523 C CA . THR A 1 188 ? -8.086 15.745 16.455 1.00 82.75 188 THR A CA 1
ATOM 1524 C C . THR A 1 188 ? -8.980 16.937 16.104 1.00 82.75 188 THR A C 1
ATOM 1526 O O . THR A 1 188 ? -9.577 16.976 15.026 1.00 82.75 188 THR A O 1
ATOM 1529 N N . GLU A 1 189 ? -9.062 17.922 17.008 1.00 81.50 189 GLU A N 1
ATOM 1530 C CA . GLU A 1 189 ? -9.866 19.146 16.824 1.00 81.50 189 GLU A CA 1
ATOM 1531 C C . GLU A 1 189 ? -9.591 19.840 15.480 1.00 81.50 189 GLU A C 1
ATOM 1533 O O . GLU A 1 189 ? -10.529 20.214 14.772 1.00 81.50 189 GLU A O 1
ATOM 1538 N N . TYR A 1 190 ? -8.310 19.922 15.119 1.00 84.19 190 TYR A N 1
ATOM 1539 C CA . TYR A 1 190 ? -7.822 20.332 13.808 1.00 84.19 190 TYR A CA 1
ATOM 1540 C C . TYR A 1 190 ? -7.136 19.132 13.167 1.00 84.19 190 TYR A C 1
ATOM 1542 O O . TYR A 1 190 ? -6.254 18.520 13.770 1.00 84.19 190 TYR A O 1
ATOM 1550 N N . SER A 1 191 ? -7.565 18.771 11.963 1.00 86.62 191 SER A N 1
ATOM 1551 C CA . SER A 1 191 ? -7.056 17.610 11.235 1.00 86.62 191 SER A CA 1
ATOM 1552 C C . SER A 1 191 ? -6.868 17.953 9.764 1.00 86.62 191 SER A C 1
ATOM 1554 O O . SER A 1 191 ? -7.357 18.978 9.283 1.00 86.62 191 SER A O 1
ATOM 1556 N N . TYR A 1 192 ? -6.140 17.101 9.054 1.00 89.75 192 TYR A N 1
ATOM 1557 C CA . TYR A 1 192 ? -5.828 17.278 7.644 1.00 89.75 192 TYR A CA 1
ATOM 1558 C C . TYR A 1 192 ? -7.104 17.340 6.788 1.00 89.75 192 TYR A C 1
ATOM 1560 O O . TYR A 1 192 ? -7.943 16.443 6.837 1.00 89.75 192 TYR A O 1
ATOM 1568 N N . SER A 1 193 ? -7.250 18.381 5.964 1.00 89.06 193 SER A N 1
ATOM 1569 C CA . SER A 1 193 ? -8.461 18.615 5.160 1.00 89.06 193 SER A CA 1
ATOM 1570 C C . SER A 1 193 ? -8.761 17.489 4.168 1.00 89.06 193 SER A C 1
ATOM 1572 O O . SER A 1 193 ? -9.924 17.135 3.976 1.00 89.06 193 SER A O 1
ATOM 1574 N N . GLY A 1 194 ? -7.724 16.869 3.591 1.00 88.94 194 GLY A N 1
ATOM 1575 C CA . GLY A 1 194 ? -7.882 15.764 2.645 1.00 88.94 194 GLY A CA 1
ATOM 1576 C C . GLY A 1 194 ? -8.599 14.552 3.243 1.00 88.94 194 GLY A C 1
ATOM 1577 O O . GLY A 1 194 ? -9.338 13.876 2.529 1.00 88.94 194 GLY A O 1
ATOM 1578 N N . PHE A 1 195 ? -8.480 14.320 4.553 1.00 89.12 195 PHE A N 1
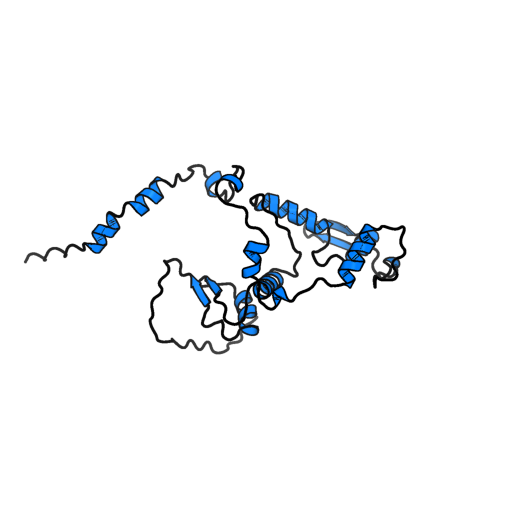ATOM 1579 C CA . PHE A 1 195 ? -9.246 13.283 5.245 1.00 89.12 195 PHE A CA 1
ATOM 1580 C C . PHE A 1 195 ? -10.757 13.565 5.186 1.00 89.12 195 PHE A C 1
ATOM 1582 O O . PHE A 1 195 ? -11.536 12.700 4.777 1.00 89.12 195 PHE A O 1
ATOM 1589 N N . TYR A 1 196 ? -11.173 14.792 5.516 1.00 86.31 196 TYR A N 1
ATOM 1590 C CA . TYR A 1 196 ? -12.585 15.185 5.486 1.00 86.31 196 TYR A CA 1
ATOM 1591 C C . TYR A 1 196 ? -13.170 15.119 4.075 1.00 86.31 196 TYR A C 1
ATOM 1593 O O . TYR A 1 196 ? -14.315 14.700 3.916 1.00 86.31 196 TYR A O 1
ATOM 1601 N N . SER A 1 197 ? -12.386 15.441 3.043 1.00 86.81 197 SER A N 1
ATOM 1602 C CA . SER A 1 197 ? -12.820 15.305 1.647 1.00 86.81 197 SER A CA 1
ATOM 1603 C C . SER A 1 197 ? -13.205 13.867 1.286 1.00 86.81 197 SER A C 1
ATOM 1605 O O . SER A 1 197 ? -14.153 13.659 0.532 1.00 86.81 197 SER A O 1
ATOM 1607 N N . VAL A 1 198 ? -12.521 12.860 1.842 1.00 86.62 198 VAL A N 1
ATOM 1608 C CA . VAL A 1 198 ? -12.863 11.448 1.599 1.00 86.62 198 VAL A CA 1
ATOM 1609 C C . VAL A 1 198 ? -14.119 11.036 2.365 1.00 86.62 198 VAL A C 1
ATOM 1611 O O . VAL A 1 198 ? -15.001 10.387 1.799 1.00 86.62 198 VAL A O 1
ATOM 1614 N N . VAL A 1 199 ? -14.215 11.421 3.640 1.00 84.94 199 VAL A N 1
ATOM 1615 C CA . VAL A 1 199 ? -15.353 11.061 4.501 1.00 84.94 199 VAL A CA 1
ATOM 1616 C C . VAL A 1 199 ? -16.646 11.716 4.010 1.00 84.94 199 VAL A C 1
ATOM 1618 O O . VAL A 1 199 ? -17.662 11.035 3.879 1.00 84.94 199 VAL A O 1
ATOM 1621 N N . ASN A 1 200 ? -16.608 13.009 3.675 1.00 78.19 200 ASN A N 1
ATOM 1622 C CA . ASN A 1 200 ? -17.796 13.793 3.320 1.00 78.19 200 ASN A CA 1
ATOM 1623 C C . ASN A 1 200 ? -18.506 13.278 2.073 1.00 78.19 200 ASN A C 1
ATOM 1625 O O . ASN A 1 200 ? -19.732 13.214 2.045 1.00 78.19 200 ASN A O 1
ATOM 1629 N N . VAL A 1 201 ? -17.741 12.890 1.051 1.00 70.19 201 VAL A N 1
ATOM 1630 C CA . VAL A 1 201 ? -18.302 12.429 -0.224 1.00 70.19 201 VAL A CA 1
ATOM 1631 C C . VAL A 1 201 ? -19.007 11.086 -0.060 1.00 70.19 201 VAL A C 1
ATOM 1633 O O . VAL A 1 201 ? -20.069 10.866 -0.639 1.00 70.19 201 VAL A O 1
ATOM 1636 N N . LYS A 1 202 ? -18.438 10.175 0.734 1.00 66.25 202 LYS A N 1
ATOM 1637 C CA . LYS A 1 202 ? -18.999 8.826 0.893 1.00 66.25 202 LYS A CA 1
ATOM 1638 C C . LYS A 1 202 ? -20.041 8.719 1.983 1.00 66.25 202 LYS A C 1
ATOM 1640 O O . LYS A 1 202 ? -20.933 7.876 1.895 1.00 66.25 202 LYS A O 1
ATOM 1645 N N . TYR A 1 203 ? -19.943 9.568 2.994 1.00 67.12 203 TYR A N 1
ATOM 1646 C CA . TYR A 1 203 ? -20.756 9.466 4.186 1.00 67.12 203 TYR A CA 1
ATOM 1647 C C . TYR A 1 203 ? -21.234 10.844 4.654 1.00 67.12 203 TYR A C 1
ATOM 1649 O O . TYR A 1 203 ? -20.858 11.303 5.732 1.00 67.12 203 TYR A O 1
ATOM 1657 N N . PRO A 1 204 ? -22.129 11.499 3.896 1.00 58.59 204 PRO A N 1
ATOM 1658 C CA . PRO A 1 204 ? -22.558 12.870 4.181 1.00 58.59 204 PRO A CA 1
ATOM 1659 C C . PRO A 1 204 ? -23.197 13.042 5.572 1.00 58.59 204 PRO A C 1
ATOM 1661 O O . PRO A 1 204 ? -23.127 14.120 6.149 1.00 58.59 204 PRO A O 1
ATOM 1664 N N . ARG A 1 205 ? -23.766 11.975 6.158 1.00 57.00 205 ARG A N 1
ATOM 1665 C CA . ARG A 1 205 ? -24.341 11.984 7.521 1.00 57.00 205 ARG A CA 1
ATOM 1666 C C . ARG A 1 205 ? -23.333 11.710 8.650 1.00 57.00 205 ARG A C 1
ATOM 1668 O O . ARG A 1 205 ? -23.714 11.754 9.813 1.00 57.00 205 ARG A O 1
ATOM 1675 N N . GLN A 1 206 ? -22.073 11.385 8.344 1.00 55.72 206 GLN A N 1
ATOM 1676 C CA . GLN A 1 206 ? -21.052 11.095 9.365 1.00 55.72 206 GLN A CA 1
ATOM 1677 C C . GLN A 1 206 ? -20.357 12.343 9.900 1.00 55.72 206 GLN A C 1
ATOM 1679 O O . GLN A 1 206 ? -19.808 12.281 10.995 1.00 55.72 206 GLN A O 1
ATOM 1684 N N . TYR A 1 207 ? -20.427 13.478 9.193 1.00 51.88 207 TYR A N 1
ATOM 1685 C CA . TYR A 1 207 ? -19.803 14.726 9.645 1.00 51.88 207 TYR A CA 1
ATOM 1686 C C . TYR A 1 207 ? -20.322 15.177 11.018 1.00 51.88 207 TYR A C 1
ATOM 1688 O O . TYR A 1 207 ? -19.568 15.682 11.844 1.00 51.88 207 TYR A O 1
ATOM 1696 N N . GLU A 1 208 ? -21.596 14.900 11.303 1.00 50.56 208 GLU A N 1
ATOM 1697 C CA . GLU A 1 208 ? -22.245 15.207 12.582 1.00 50.56 208 GLU A CA 1
ATOM 1698 C C . GLU A 1 208 ? -21.814 14.278 13.734 1.00 50.56 208 GLU A C 1
ATOM 1700 O O . GLU A 1 208 ? -22.079 14.576 14.895 1.00 50.56 208 GLU A O 1
ATOM 1705 N N . ARG A 1 209 ? -21.147 13.153 13.436 1.00 53.03 209 ARG A N 1
ATOM 1706 C CA . ARG A 1 209 ? -20.700 12.139 14.414 1.00 53.03 209 ARG A CA 1
ATOM 1707 C C . ARG A 1 209 ? -19.180 12.007 14.501 1.00 53.03 209 ARG A C 1
ATOM 1709 O O . ARG A 1 209 ? -18.664 11.011 15.010 1.00 53.03 209 ARG A O 1
ATOM 1716 N N . ILE A 1 210 ? -18.465 13.015 14.013 1.00 58.66 210 ILE A N 1
ATOM 1717 C CA . ILE A 1 210 ? -17.027 13.132 14.214 1.00 58.66 210 ILE A CA 1
ATOM 1718 C C . ILE A 1 210 ? -16.786 13.566 15.661 1.00 58.66 210 ILE A C 1
ATOM 1720 O O . ILE A 1 210 ? -17.073 14.699 16.051 1.00 58.66 210 ILE A O 1
ATOM 1724 N N . PHE A 1 211 ? -16.245 12.655 16.465 1.00 56.91 211 PHE A N 1
ATOM 1725 C CA . PHE A 1 211 ? -15.854 12.949 17.835 1.00 56.91 211 PHE A CA 1
ATOM 1726 C C . PHE A 1 211 ? -14.495 13.644 17.820 1.00 56.91 211 PHE A C 1
ATOM 1728 O O . PHE A 1 211 ? -13.474 13.053 17.455 1.00 56.91 211 PHE A O 1
ATOM 1735 N N . LYS A 1 212 ? -14.487 14.919 18.211 1.00 55.56 212 LYS A N 1
ATOM 1736 C CA . LYS A 1 212 ? -13.259 15.700 18.354 1.00 55.56 212 LYS A CA 1
ATOM 1737 C C . LYS A 1 212 ? -12.570 15.331 19.662 1.00 55.56 212 LYS A C 1
ATOM 1739 O O . LYS A 1 212 ? -13.119 15.541 20.743 1.00 55.56 212 LYS A O 1
ATOM 1744 N N . VAL A 1 213 ? -11.350 14.818 19.565 1.00 50.59 213 VAL A N 1
ATOM 1745 C CA . VAL A 1 213 ? -10.448 14.696 20.709 1.00 50.59 213 VAL A CA 1
ATOM 1746 C C . VAL A 1 213 ? -9.861 16.074 20.958 1.00 50.59 213 VAL A C 1
ATOM 1748 O O . VAL A 1 213 ? -8.926 16.506 20.284 1.00 50.59 213 VAL A O 1
ATOM 1751 N N . VAL A 1 214 ? -10.434 16.776 21.928 1.00 42.66 214 VAL A N 1
ATOM 1752 C CA . VAL A 1 214 ? -9.757 17.898 22.574 1.00 42.66 214 VAL A CA 1
ATOM 1753 C C . VAL A 1 214 ? -8.688 17.291 23.481 1.00 42.66 214 VAL A C 1
ATOM 1755 O O . VAL A 1 214 ? -8.934 16.279 24.138 1.00 42.66 214 VAL A O 1
ATOM 1758 N N . GLY A 1 215 ? -7.508 17.907 23.560 1.00 40.03 215 GLY A N 1
ATOM 1759 C CA . GLY A 1 215 ? -6.438 17.567 24.509 1.00 40.03 215 GLY A CA 1
ATOM 1760 C C . GLY A 1 215 ? -6.807 17.765 25.991 1.00 40.03 215 GLY A C 1
ATOM 1761 O O . GLY A 1 215 ? -5.967 18.152 26.797 1.00 40.03 215 GLY A O 1
ATOM 1762 N N . ARG A 1 216 ? -8.066 17.523 26.364 1.00 35.34 216 ARG A N 1
ATOM 1763 C CA . ARG A 1 216 ? -8.583 17.360 27.716 1.00 35.34 216 ARG A CA 1
ATOM 1764 C C . ARG A 1 216 ? -9.708 16.333 27.660 1.00 35.34 216 ARG A C 1
ATOM 1766 O O . ARG A 1 216 ? -10.707 16.581 27.006 1.00 35.34 216 ARG A O 1
ATOM 1773 N N . TYR A 1 217 ? -9.489 15.220 28.361 1.00 33.28 217 TYR A N 1
ATOM 1774 C CA . TYR A 1 217 ? -10.469 14.318 28.973 1.00 33.28 217 TYR A CA 1
ATOM 1775 C C . TYR A 1 217 ? -11.851 14.229 28.313 1.00 33.28 217 TYR A C 1
ATOM 1777 O O . TYR A 1 217 ? -12.606 15.192 28.339 1.00 33.28 217 TYR A O 1
ATOM 1785 N N . PHE A 1 218 ? -12.204 13.018 27.861 1.00 38.19 218 PHE A N 1
ATOM 1786 C CA . PHE A 1 218 ? -13.577 12.559 27.623 1.00 38.19 218 PHE A CA 1
ATOM 1787 C C . PHE A 1 218 ? -14.607 13.333 28.466 1.00 38.19 218 PHE A C 1
ATOM 1789 O O . PHE A 1 218 ? -14.782 13.053 29.652 1.00 38.19 218 PHE A O 1
ATOM 1796 N N . LEU A 1 219 ? -15.291 14.295 27.846 1.00 31.30 219 LEU A N 1
ATOM 1797 C CA . LEU A 1 219 ? -16.501 14.902 28.379 1.00 31.30 219 LEU A CA 1
ATOM 1798 C C . LEU A 1 219 ? -17.624 14.576 27.410 1.00 31.30 219 LEU A C 1
ATOM 1800 O O . LEU A 1 219 ? -17.835 15.222 26.388 1.00 31.30 219 LEU A O 1
ATOM 1804 N N . ASN A 1 220 ? -18.311 13.498 27.760 1.00 35.75 220 ASN A N 1
ATOM 1805 C CA . ASN A 1 220 ? -19.685 13.284 27.373 1.00 35.75 220 ASN A CA 1
ATOM 1806 C C . ASN A 1 220 ? -20.493 14.331 28.152 1.00 35.75 220 ASN A C 1
ATOM 1808 O O . ASN A 1 220 ? -20.678 14.176 29.354 1.00 35.75 220 ASN A O 1
ATOM 1812 N N . GLU A 1 221 ? -20.909 15.416 27.507 1.00 32.03 221 GLU A N 1
ATOM 1813 C CA . GLU A 1 221 ? -21.892 16.333 28.085 1.00 32.03 221 GLU A CA 1
ATOM 1814 C C . GLU A 1 221 ? -22.723 16.970 26.968 1.00 32.03 221 GLU A C 1
ATOM 1816 O O . GLU A 1 221 ? -22.376 17.973 26.354 1.00 32.03 221 GLU A O 1
ATOM 1821 N N . SER A 1 222 ? -23.821 16.284 26.662 1.00 36.84 222 SER A N 1
ATOM 1822 C CA . SER A 1 222 ? -25.171 16.831 26.569 1.00 36.84 222 SER A CA 1
ATOM 1823 C C . SER A 1 222 ? -25.299 18.354 26.728 1.00 36.84 222 SER A C 1
ATOM 1825 O O . SER A 1 222 ? -25.751 18.808 27.769 1.00 36.84 222 SER A O 1
ATOM 1827 N N . TYR A 1 223 ? -25.021 19.150 25.697 1.00 30.47 223 TYR A N 1
ATOM 1828 C CA . TYR A 1 223 ? -25.600 20.491 25.587 1.00 30.47 223 TYR A CA 1
ATOM 1829 C C . TYR A 1 223 ? -25.932 20.811 24.134 1.00 30.47 223 TYR A C 1
ATOM 1831 O O . TYR A 1 223 ? -25.085 20.795 23.246 1.00 30.47 223 TYR A O 1
ATOM 1839 N N . GLY A 1 224 ? -27.223 21.055 23.909 1.00 32.66 224 GLY A N 1
ATOM 1840 C CA . GLY A 1 224 ? -27.752 21.499 22.634 1.00 32.66 224 GLY A CA 1
ATOM 1841 C C . GLY A 1 224 ? -27.286 22.899 22.238 1.00 32.66 224 GLY A C 1
ATOM 1842 O O . GLY A 1 224 ? -26.683 23.633 23.017 1.00 32.66 224 GLY A O 1
ATOM 1843 N N . ARG A 1 225 ? -27.702 23.250 21.017 1.00 29.69 225 ARG A N 1
ATOM 1844 C CA . ARG A 1 225 ? -27.397 24.446 20.217 1.00 29.69 225 ARG A CA 1
ATOM 1845 C C . ARG A 1 225 ? -26.118 24.342 19.391 1.00 29.69 225 ARG A C 1
ATOM 1847 O O . ARG A 1 225 ? -25.029 24.730 19.790 1.00 29.69 225 ARG A O 1
ATOM 1854 N N . THR A 1 226 ? -26.346 23.910 18.155 1.00 33.97 226 THR A N 1
ATOM 1855 C CA . THR A 1 226 ? -25.705 24.441 16.950 1.00 33.97 226 THR A CA 1
ATOM 1856 C C . THR A 1 226 ? -25.329 25.922 17.082 1.00 33.97 226 THR A C 1
ATOM 1858 O O . THR A 1 226 ? -26.220 26.752 17.286 1.00 33.97 226 THR A O 1
ATOM 1861 N N . PRO A 1 227 ? -24.073 26.293 16.808 1.00 28.56 227 PRO A N 1
ATOM 1862 C CA . PRO A 1 227 ? -23.773 27.503 16.079 1.00 28.56 227 PRO A CA 1
ATOM 1863 C C . PRO A 1 227 ? -23.628 27.127 14.603 1.00 28.56 227 PRO A C 1
ATOM 1865 O O . PRO A 1 227 ? -22.747 26.360 14.212 1.00 28.56 227 PRO A O 1
ATOM 1868 N N . ALA A 1 228 ? -24.535 27.653 13.786 1.00 32.50 228 ALA A N 1
ATOM 1869 C CA . ALA A 1 228 ? -24.351 27.704 12.349 1.00 32.50 228 ALA A CA 1
ATOM 1870 C C . ALA A 1 228 ? -23.065 28.491 12.058 1.00 32.50 228 ALA A C 1
ATOM 1872 O O . ALA A 1 228 ? -23.023 29.701 12.255 1.00 32.50 228 ALA A O 1
ATOM 1873 N N . TYR A 1 229 ? -22.023 27.808 11.591 1.00 29.06 229 TYR A N 1
ATOM 1874 C CA . TYR A 1 229 ? -20.940 28.461 10.868 1.00 29.06 229 TYR A CA 1
ATOM 1875 C C . TYR A 1 229 ? -21.183 28.236 9.383 1.00 29.06 229 TYR A C 1
ATOM 1877 O O . TYR A 1 229 ? -20.763 27.244 8.792 1.00 29.06 229 TYR A O 1
ATOM 1885 N N . SER A 1 230 ? -21.915 29.179 8.794 1.00 30.02 230 SER A N 1
ATOM 1886 C CA . SER A 1 230 ? -21.865 29.453 7.367 1.00 30.02 230 SER A CA 1
ATOM 1887 C C . SER A 1 230 ? -20.453 29.934 7.029 1.00 30.02 230 SER A C 1
ATOM 1889 O O . SER A 1 230 ? -20.124 31.098 7.250 1.00 30.02 230 SER A O 1
ATOM 1891 N N . LEU A 1 231 ? -19.606 29.053 6.504 1.00 30.69 231 LEU A N 1
ATOM 1892 C CA . LEU A 1 231 ? -18.466 29.497 5.709 1.00 30.69 231 LEU A CA 1
ATOM 1893 C C . LEU A 1 231 ? -18.929 29.536 4.261 1.00 30.69 231 LEU A C 1
ATOM 1895 O O . LEU A 1 231 ? -18.970 28.535 3.548 1.00 30.69 231 LEU A O 1
ATOM 1899 N N . THR A 1 232 ? -19.377 30.730 3.890 1.00 29.12 232 THR A N 1
ATOM 1900 C CA . THR A 1 232 ? -19.593 31.151 2.517 1.00 29.12 232 THR A CA 1
ATOM 1901 C C . THR A 1 232 ? -18.331 30.911 1.700 1.00 29.12 232 THR A C 1
ATOM 1903 O O . THR A 1 232 ? -17.221 31.217 2.131 1.00 29.12 232 THR A O 1
ATOM 1906 N N . SER A 1 233 ? -18.546 30.375 0.502 1.00 33.16 233 SER A N 1
ATOM 1907 C CA . SER A 1 233 ? -17.636 30.418 -0.636 1.00 33.16 233 SER A CA 1
ATOM 1908 C C . SER A 1 233 ? -16.776 31.686 -0.639 1.00 33.16 233 SER A C 1
ATOM 1910 O O . SER A 1 233 ? -17.300 32.789 -0.768 1.00 33.16 233 SER A O 1
ATOM 1912 N N . SER A 1 234 ? -15.459 31.513 -0.596 1.00 25.83 234 SER A N 1
ATOM 1913 C CA . SER A 1 234 ? -14.537 32.430 -1.253 1.00 25.83 234 SER A CA 1
ATOM 1914 C C . SER A 1 234 ? -13.450 31.599 -1.900 1.00 25.83 234 SER A C 1
ATOM 1916 O O . SER A 1 234 ? -12.652 30.947 -1.230 1.00 25.83 234 SER A O 1
ATOM 1918 N N . ALA A 1 235 ? -13.451 31.639 -3.225 1.00 37.12 235 ALA A N 1
ATOM 1919 C CA . ALA A 1 235 ? -12.296 31.346 -4.036 1.00 37.12 235 ALA A CA 1
ATOM 1920 C C . ALA A 1 235 ? -11.105 32.191 -3.557 1.00 37.12 235 ALA A C 1
ATOM 1922 O O . ALA A 1 235 ? -11.252 33.389 -3.325 1.00 37.12 235 ALA A O 1
ATOM 1923 N N . ALA A 1 236 ? -9.953 31.547 -3.405 1.00 27.12 236 ALA A N 1
ATOM 1924 C CA . ALA A 1 236 ? -8.626 32.155 -3.434 1.00 27.12 236 ALA A CA 1
ATOM 1925 C C . ALA A 1 236 ? -7.606 31.007 -3.468 1.00 27.12 236 ALA A C 1
ATOM 1927 O O . ALA A 1 236 ? -7.024 30.632 -2.455 1.00 27.12 236 ALA A O 1
ATOM 1928 N N . LEU A 1 237 ? -7.469 30.395 -4.643 1.00 28.48 237 LEU A N 1
ATOM 1929 C CA . LEU A 1 237 ? -6.307 29.595 -5.013 1.00 28.48 237 LEU A CA 1
ATOM 1930 C C . LEU A 1 237 ? -5.592 30.390 -6.105 1.00 28.48 237 LEU A C 1
ATOM 1932 O O . LEU A 1 237 ? -6.094 30.499 -7.224 1.00 28.48 237 LEU A O 1
ATOM 1936 N N . ALA A 1 238 ? -4.475 30.992 -5.714 1.00 32.94 238 ALA A N 1
ATOM 1937 C CA . ALA A 1 238 ? -3.322 31.259 -6.557 1.00 32.94 238 ALA A CA 1
ATOM 1938 C C . ALA A 1 238 ? -2.181 30.401 -5.997 1.00 32.94 238 ALA A C 1
ATOM 1940 O O . ALA A 1 238 ? -2.140 30.256 -4.750 1.00 32.94 238 ALA A O 1
#

Foldseek 3Di:
DDDDDDDDDVVVVCVVPPCVVVVVVVVPPDDPDPVVNPPPDDPDAPPVPPPDDFDDPVNCVVQWDPQLVPDDDDPLLVVVVVVVVVDDVDDDPSHPKDDLVPDPDAKDWDADPVRDIDIDGSVNVSLVVTDDPQQDDPVVQVVVVVVCCVPVVDHPHDDGHGDAPDDLRVLLVCCNTGDDAPDAAEDAPDDDVSNVVNCCVVHVPRVVRHHHDDPDDDDPDDDDDDDDDPPDDDDDDD

pLDDT: mean 77.2, std 19.69, range [25.83, 97.31]

Organism: NCBI:txid348720